Protein AF-X1IKX7-F1 (afdb_monomer)

pLDDT: mean 94.05, std 4.95, range [55.88, 98.62]

Solvent-accessible surface area (backbone atoms only — not comparable to full-atom values): 15216 Å² total; per-residue (Å²): 131,93,81,88,76,61,65,68,62,52,52,50,54,52,50,65,67,51,59,69,52,57,68,97,52,65,74,46,80,43,47,27,16,40,20,55,71,96,42,95,66,42,39,44,32,42,38,38,30,56,36,69,69,52,59,50,51,47,58,59,31,34,41,80,13,59,70,51,50,64,73,60,40,94,83,58,82,54,40,41,32,44,38,32,32,44,59,59,42,100,84,74,42,47,57,51,56,92,68,43,46,75,49,75,43,78,87,78,36,32,35,41,26,33,25,40,81,56,61,65,69,41,45,50,83,48,63,51,43,42,55,44,39,36,59,49,18,70,76,72,72,34,46,53,42,67,16,19,31,28,30,43,67,49,76,93,82,38,72,46,77,50,73,49,73,58,63,87,94,65,52,45,56,61,63,25,58,40,92,76,43,44,71,62,29,49,54,41,28,40,37,40,73,55,94,90,38,82,45,75,42,32,32,55,72,48,86,92,76,82,64,68,56,51,18,65,83,88,33,46,67,61,40,49,60,73,74,44,101,64,96,78,86,87,76,78,46,37,31,31,94,88,72,47,79,49,54,64,56,38,81,61,80,82,71,97,61,63,44,43,79,94,103

Secondary structure (DSSP, 8-state):
------HHHHHHHHHHHHTTTTTTS--EEEEEEES-SSSTT-EEEEEEES-HHHHHHHHHHSEE-HHHHHHH-TT---EEEEEE--SB-TTS-B--GGG-EEEEETTTTEEEEES--SGGGT-IIIIIHHHHHHHHHHHHT-EEES-EEEEEE-GGG-EEEEEE---TTSSHHHHHT-TTEEEEESS-EEEEEETTEEEEEES-SS-----TT--TTT-HHHHHHHHSS------S-EE-TTS-EE-TT-SSPPPS--B-TT-

Radius of gyration: 19.94 Å; Cα contacts (8 Å, |Δi|>4): 469; chains: 1; bounding box: 40×54×52 Å

Nearest PDB structures (foldseek):
  4wl8-assembly1_A  TM=8.843E-01  e=1.654E-19  Mycobacterium tuberculosis H37Ra
  4wpv-assembly1_A  TM=8.666E-01  e=1.654E-19  Mycobacterium tuberculosis H37Ra
  2zci-assembly1_C  TM=8.690E-01  e=2.377E-19  Corynebacterium glutamicum
  4wpt-assembly1_A  TM=8.364E-01  e=7.096E-20  Mycobacterium tuberculosis H37Ra
  5i67-assembly1_A  TM=8.791E-01  e=9.546E-19  Mycobacterium tuberculosis H37Ra

Organism: NCBI:txid412755

Sequence (263 aa):
AIRTGNRDECLKEIHEIMKDIMKGKELYVRFFSLGPTNSLFSQPVVQLTDSAYVAHSEDILYRQGYEEFVRQGENIRFFKIVHSAGELDKRNTSKNLDKRRIYIDLEDDIVYSVNTQYGGNTIGLKKLSMRLAINRGSKEGWLAEHMLVMGVHGPDNRVTYFTGAFPSLCGKTSTAMLDNGTVVGDDIAYLRNIEGNVRAVNVEKGVFGIIMGINSNDDPIIWEALHTQREIIFSNILMTPEKGVHWIGKSSEAPPEGYNHSG

Structure (mmCIF, N/CA/C/O backbone):
data_AF-X1IKX7-F1
#
_entry.id   AF-X1IKX7-F1
#
loop_
_atom_site.group_PDB
_atom_site.id
_atom_site.type_symbol
_atom_site.label_atom_id
_atom_site.label_alt_id
_atom_site.label_comp_id
_atom_site.label_asym_id
_atom_site.label_entity_id
_atom_site.label_seq_id
_atom_site.pdbx_PDB_ins_code
_atom_site.Cartn_x
_atom_site.Cartn_y
_atom_site.Cartn_z
_atom_site.occupancy
_atom_site.B_iso_or_equiv
_atom_site.auth_seq_id
_atom_site.auth_comp_id
_atom_site.auth_asym_id
_atom_site.auth_atom_id
_atom_site.pdbx_PDB_model_num
ATOM 1 N N . ALA A 1 1 ? 11.883 -4.537 14.279 1.00 55.88 1 ALA A N 1
ATOM 2 C CA . ALA A 1 1 ? 12.561 -5.745 13.766 1.00 55.88 1 ALA A CA 1
ATOM 3 C C . ALA A 1 1 ? 11.507 -6.711 13.244 1.00 55.88 1 ALA A C 1
ATOM 5 O O . ALA A 1 1 ? 10.473 -6.842 13.892 1.00 55.88 1 ALA A O 1
ATOM 6 N N . ILE A 1 2 ? 11.737 -7.328 12.082 1.00 76.50 2 ILE A N 1
ATOM 7 C CA . ILE A 1 2 ? 10.905 -8.443 11.607 1.00 76.50 2 ILE A CA 1
ATOM 8 C C . ILE A 1 2 ? 11.158 -9.619 12.554 1.00 76.50 2 ILE A C 1
ATOM 10 O O . ILE A 1 2 ? 12.307 -9.881 12.903 1.00 76.50 2 ILE A O 1
ATOM 14 N N . ARG A 1 3 ? 10.090 -10.270 13.013 1.00 91.06 3 ARG A N 1
ATOM 15 C CA . ARG A 1 3 ? 10.161 -11.473 13.844 1.00 91.06 3 ARG A CA 1
ATOM 16 C C . ARG A 1 3 ? 9.615 -12.635 13.030 1.00 91.06 3 ARG A C 1
ATOM 18 O O . ARG A 1 3 ? 8.593 -12.478 12.369 1.00 91.06 3 ARG A O 1
ATOM 25 N N . THR A 1 4 ? 10.307 -13.761 13.076 1.00 93.06 4 THR A N 1
ATOM 26 C CA . THR A 1 4 ? 9.842 -15.035 12.531 1.00 93.06 4 THR A CA 1
ATOM 27 C C . THR A 1 4 ? 9.385 -15.924 13.687 1.00 93.06 4 THR A C 1
ATOM 29 O O . THR A 1 4 ? 9.835 -15.751 14.820 1.00 93.06 4 THR A O 1
ATOM 32 N N . GLY A 1 5 ? 8.460 -16.839 13.415 1.00 94.38 5 GLY A N 1
ATOM 33 C CA . GLY A 1 5 ? 7.892 -17.755 14.402 1.00 94.38 5 GLY A CA 1
ATOM 34 C C . GLY A 1 5 ? 7.457 -19.058 13.743 1.00 94.38 5 GLY A C 1
ATOM 35 O O . GLY A 1 5 ? 7.507 -19.177 12.516 1.00 94.38 5 GLY A O 1
ATOM 36 N N . ASN A 1 6 ? 7.054 -20.036 14.553 1.00 97.12 6 ASN A N 1
ATOM 37 C CA . ASN A 1 6 ? 6.452 -21.260 14.039 1.00 97.12 6 ASN A CA 1
ATOM 38 C C . ASN A 1 6 ? 5.120 -20.923 13.345 1.00 97.12 6 ASN A C 1
ATOM 40 O O . ASN A 1 6 ? 4.285 -20.213 13.906 1.00 97.12 6 ASN A O 1
ATOM 44 N N . ARG A 1 7 ? 4.935 -21.422 12.117 1.00 96.69 7 ARG A N 1
ATOM 45 C CA . ARG A 1 7 ? 3.780 -21.089 11.274 1.00 96.69 7 ARG A CA 1
ATOM 46 C C . ARG A 1 7 ? 2.455 -21.463 11.941 1.00 96.69 7 ARG A C 1
ATOM 48 O O . ARG A 1 7 ? 1.571 -20.614 12.016 1.00 96.69 7 ARG A O 1
ATOM 55 N N . ASP A 1 8 ? 2.340 -22.679 12.466 1.00 97.69 8 ASP A N 1
ATOM 56 C CA . ASP A 1 8 ? 1.097 -23.187 13.058 1.00 97.69 8 ASP A CA 1
ATOM 57 C C . ASP A 1 8 ? 0.714 -22.417 14.325 1.00 97.69 8 ASP A C 1
ATOM 59 O O . ASP A 1 8 ? -0.454 -22.080 14.524 1.00 97.69 8 ASP A O 1
ATOM 63 N N . GLU A 1 9 ? 1.696 -22.072 15.160 1.00 97.94 9 GLU A N 1
ATOM 64 C CA . GLU A 1 9 ? 1.475 -21.255 16.357 1.00 97.94 9 GLU A CA 1
ATOM 65 C C . GLU A 1 9 ? 1.003 -19.840 15.998 1.00 97.94 9 GLU A C 1
ATOM 67 O O . GLU A 1 9 ? 0.028 -19.345 16.570 1.00 97.94 9 GLU A O 1
ATOM 72 N N . CYS A 1 10 ? 1.646 -19.201 15.013 1.00 97.75 10 CYS A N 1
ATOM 73 C CA . CYS A 1 10 ? 1.245 -17.880 14.534 1.00 97.75 10 CYS A CA 1
ATOM 74 C C . CYS A 1 10 ? -0.155 -17.900 13.903 1.00 97.75 10 CYS A C 1
ATOM 76 O O . CYS A 1 10 ? -0.964 -17.013 14.181 1.00 97.75 10 CYS A O 1
ATOM 78 N N . LEU A 1 11 ? -0.462 -18.908 13.079 1.00 98.12 11 LEU A N 1
ATOM 79 C CA . LEU A 1 11 ? -1.783 -19.074 12.468 1.00 98.12 11 LEU A CA 1
ATOM 80 C C . LEU A 1 11 ? -2.864 -19.314 13.525 1.00 98.12 11 LEU A C 1
ATOM 82 O O . LEU A 1 11 ? -3.948 -18.737 13.443 1.00 98.12 11 LEU A O 1
ATOM 86 N N . LYS A 1 12 ? -2.567 -20.112 14.554 1.00 98.44 12 LYS A N 1
ATOM 87 C CA . LYS A 1 12 ? -3.480 -20.319 15.678 1.00 98.44 12 LYS A CA 1
ATOM 88 C C . LYS A 1 12 ? -3.787 -19.005 16.399 1.00 98.44 12 LYS A C 1
ATOM 90 O O . LYS A 1 12 ? -4.959 -18.664 16.542 1.00 98.44 12 LYS A O 1
ATOM 95 N N . GLU A 1 13 ? -2.764 -18.246 16.799 1.00 98.12 13 GLU A N 1
ATOM 96 C CA . GLU A 1 13 ? -2.950 -16.969 17.508 1.00 98.12 13 GLU A CA 1
ATOM 97 C C . GLU A 1 13 ? -3.774 -15.974 16.678 1.00 98.12 13 GLU A C 1
ATOM 99 O O . GLU A 1 13 ? -4.722 -15.370 17.184 1.00 98.12 13 GLU A O 1
ATOM 104 N N . ILE A 1 14 ? -3.441 -15.790 15.395 1.00 98.19 14 ILE A N 1
ATOM 105 C CA . ILE A 1 14 ? -4.140 -14.795 14.574 1.00 98.19 14 ILE A CA 1
ATOM 106 C C . ILE A 1 14 ? -5.590 -15.192 14.305 1.00 98.19 14 ILE A C 1
ATOM 108 O O . ILE A 1 14 ? -6.466 -14.332 14.370 1.00 98.19 14 ILE A O 1
ATOM 112 N N . HIS A 1 15 ? -5.876 -16.477 14.082 1.00 98.25 15 HIS A N 1
ATOM 113 C CA . HIS A 1 15 ? -7.250 -16.950 13.927 1.00 98.25 15 HIS A CA 1
ATOM 114 C C . HIS A 1 15 ? -8.063 -16.797 15.217 1.00 98.25 15 HIS A C 1
ATOM 116 O O . HIS A 1 15 ? -9.237 -16.432 15.151 1.00 98.25 15 HIS A O 1
ATOM 122 N N . GLU A 1 16 ? -7.456 -17.007 16.388 1.00 98.25 16 GLU A N 1
ATOM 123 C CA . GLU A 1 16 ? -8.101 -16.739 17.678 1.00 98.25 16 GLU A CA 1
ATOM 124 C C . GLU A 1 16 ? -8.451 -15.253 17.841 1.00 98.25 16 GLU A C 1
ATOM 126 O O . GLU A 1 16 ? -9.561 -14.931 18.266 1.00 98.25 16 GLU A O 1
ATOM 131 N N . ILE A 1 17 ? -7.552 -14.340 17.451 1.00 98.19 17 ILE A N 1
ATOM 132 C CA . ILE A 1 17 ? -7.812 -12.890 17.481 1.00 98.19 17 ILE A CA 1
ATOM 133 C C . ILE A 1 17 ? -8.901 -12.492 16.474 1.00 98.19 17 ILE A C 1
ATOM 135 O O . ILE A 1 17 ? -9.716 -11.616 16.763 1.00 98.19 17 ILE A O 1
ATOM 139 N N . MET A 1 18 ? -8.912 -13.107 15.290 1.00 98.12 18 MET A N 1
ATOM 140 C CA . MET A 1 18 ? -9.830 -12.762 14.198 1.00 98.12 18 MET A CA 1
ATOM 141 C C . MET A 1 18 ? -11.218 -13.375 14.332 1.00 98.12 18 MET A C 1
ATOM 143 O O . MET A 1 18 ? -12.139 -12.951 13.629 1.00 98.12 18 MET A O 1
ATOM 147 N N . LYS A 1 19 ? -11.393 -14.356 15.218 1.00 98.12 19 LYS A N 1
ATOM 148 C CA . LYS A 1 19 ? -12.684 -14.997 15.441 1.00 98.12 19 LYS A CA 1
ATOM 149 C C . LYS A 1 19 ? -13.752 -13.947 15.760 1.00 98.12 19 LYS A C 1
ATOM 151 O O . LYS A 1 19 ? -13.625 -13.191 16.717 1.00 98.12 19 LYS A O 1
ATOM 156 N N . ASP A 1 20 ? -14.800 -13.911 14.937 1.00 97.75 20 ASP A N 1
ATOM 157 C CA . ASP A 1 20 ? -15.927 -12.974 15.037 1.00 97.75 20 ASP A CA 1
ATOM 158 C C . ASP A 1 20 ? -15.548 -11.475 15.021 1.00 97.75 20 ASP A C 1
ATOM 160 O O . ASP A 1 20 ? -16.383 -10.628 15.337 1.00 97.75 20 ASP A O 1
ATOM 164 N N . ILE A 1 21 ? -14.328 -11.101 14.606 1.00 97.75 21 ILE A N 1
ATOM 165 C CA . ILE A 1 21 ? -13.831 -9.711 14.703 1.00 97.75 21 ILE A CA 1
ATOM 166 C C . ILE A 1 21 ? -14.636 -8.706 13.853 1.00 97.75 21 ILE A C 1
ATOM 168 O O . ILE A 1 21 ? -14.678 -7.505 14.145 1.00 97.75 21 ILE A O 1
ATOM 172 N N . MET A 1 22 ? -15.311 -9.211 12.819 1.00 97.88 22 MET A N 1
ATOM 173 C CA . MET A 1 22 ? -16.190 -8.452 11.925 1.00 97.88 22 MET A CA 1
ATOM 174 C C . MET A 1 22 ? -17.681 -8.688 12.199 1.00 97.88 22 MET A C 1
ATOM 176 O O . MET A 1 22 ? -18.527 -8.273 11.410 1.00 97.88 22 MET A O 1
ATOM 180 N N . LYS A 1 23 ? -18.042 -9.379 13.287 1.00 97.56 23 LYS A N 1
ATOM 181 C CA . LYS A 1 23 ? -19.443 -9.684 13.591 1.00 97.56 23 LYS A CA 1
ATOM 182 C C . LYS A 1 23 ? -20.254 -8.392 13.719 1.00 97.56 23 LYS A C 1
ATOM 184 O O . LYS A 1 23 ? -19.922 -7.519 14.515 1.00 97.56 23 LYS A O 1
ATOM 189 N N . GLY A 1 24 ? -21.332 -8.300 12.940 1.00 96.56 24 GLY A N 1
ATOM 190 C CA . GLY A 1 24 ? -22.198 -7.119 12.898 1.00 96.56 24 GLY A CA 1
ATOM 191 C C . GLY A 1 24 ? -21.634 -5.937 12.102 1.00 96.56 24 GLY A C 1
ATOM 192 O O . GLY A 1 24 ? -22.222 -4.861 12.152 1.00 96.56 24 GLY A O 1
ATOM 193 N N . LYS A 1 25 ? -20.524 -6.119 11.378 1.00 96.94 25 LYS A N 1
ATOM 194 C CA . LYS A 1 25 ? -19.953 -5.118 10.471 1.00 96.94 25 LYS A CA 1
ATOM 195 C C . LYS A 1 25 ? -20.144 -5.531 9.017 1.00 96.94 25 LYS A C 1
ATOM 197 O O . LYS A 1 25 ? -20.314 -6.709 8.708 1.00 96.94 25 LYS A O 1
ATOM 202 N N . GLU A 1 26 ? -20.073 -4.549 8.129 1.00 97.44 26 GLU A N 1
ATOM 203 C CA . GLU A 1 26 ? -19.962 -4.793 6.696 1.00 97.44 26 GLU A CA 1
ATOM 204 C C . GLU A 1 26 ? -18.563 -5.328 6.364 1.00 97.44 26 GLU A C 1
ATOM 206 O O . GLU A 1 26 ? -17.560 -4.794 6.838 1.00 97.44 26 GLU A O 1
ATOM 211 N N . LEU A 1 27 ? -18.502 -6.387 5.556 1.00 98.19 27 LEU A N 1
ATOM 212 C CA . LEU A 1 27 ? -17.257 -6.905 4.999 1.00 98.19 27 LEU A CA 1
ATOM 213 C C . LEU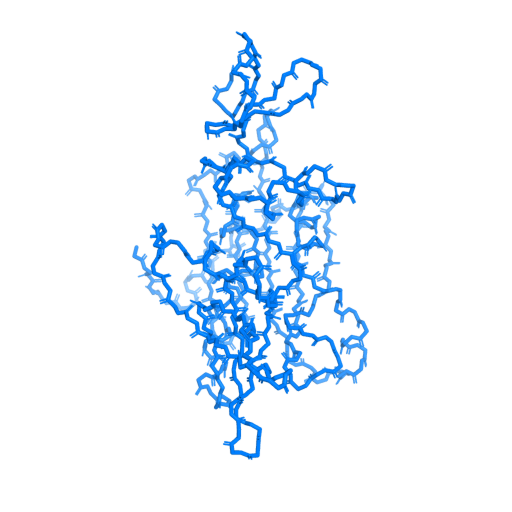 A 1 27 ? -17.131 -6.432 3.550 1.00 98.19 27 LEU A C 1
ATOM 215 O O . LEU A 1 27 ? -17.885 -6.862 2.678 1.00 98.19 27 LEU A O 1
ATOM 219 N N . TYR A 1 28 ? -16.124 -5.611 3.282 1.00 98.38 28 TYR A N 1
ATOM 220 C CA . TYR A 1 28 ? -15.725 -5.260 1.928 1.00 98.38 28 TYR A CA 1
ATOM 221 C C . TYR A 1 28 ? -14.827 -6.357 1.362 1.00 98.38 28 TYR A C 1
ATOM 223 O O . TYR A 1 28 ? -13.757 -6.645 1.904 1.00 98.38 28 TYR A O 1
ATOM 231 N N . VAL A 1 29 ? -15.251 -6.936 0.240 1.00 98.31 29 VAL A N 1
ATOM 232 C CA . VAL A 1 29 ? -14.447 -7.845 -0.581 1.00 98.31 29 VAL A CA 1
ATOM 233 C C . VAL A 1 29 ? -13.973 -7.061 -1.795 1.00 98.31 29 VAL A C 1
ATOM 235 O O . VAL A 1 29 ? -14.779 -6.670 -2.640 1.00 98.31 29 VAL A O 1
ATOM 238 N N . ARG A 1 30 ? -12.675 -6.770 -1.863 1.00 98.06 30 ARG A N 1
ATOM 239 C CA . ARG A 1 30 ? -12.099 -5.922 -2.911 1.00 98.06 30 ARG A CA 1
ATOM 240 C C . ARG A 1 30 ? -11.126 -6.712 -3.775 1.00 98.06 30 ARG A C 1
ATOM 242 O O . ARG A 1 30 ? -10.303 -7.463 -3.254 1.00 98.06 30 ARG A O 1
ATOM 249 N N . PHE A 1 31 ? -11.211 -6.506 -5.086 1.00 98.25 31 PHE A N 1
ATOM 250 C CA . PHE A 1 31 ? -10.347 -7.131 -6.083 1.00 98.25 31 PHE A CA 1
ATOM 251 C C . PHE A 1 31 ? -9.445 -6.072 -6.697 1.00 98.25 31 PHE A C 1
ATOM 253 O O . PHE A 1 31 ? -9.931 -5.086 -7.252 1.00 98.25 31 PHE A O 1
ATOM 260 N N . PHE A 1 32 ? -8.141 -6.305 -6.662 1.00 98.44 32 PHE A N 1
ATOM 261 C CA . PHE A 1 32 ? -7.142 -5.358 -7.135 1.00 98.44 32 PHE A CA 1
ATOM 262 C C . PHE A 1 32 ? -6.099 -6.021 -8.030 1.00 98.44 32 PHE A C 1
ATOM 264 O O . PHE A 1 32 ? -5.908 -7.238 -8.006 1.00 98.44 32 PHE A O 1
ATOM 271 N N . SER A 1 33 ? -5.403 -5.191 -8.801 1.00 98.00 33 SER A N 1
ATOM 272 C CA . SER A 1 33 ? -4.189 -5.551 -9.525 1.00 98.00 33 SER A CA 1
ATOM 273 C C . SER A 1 33 ? -3.045 -4.657 -9.060 1.00 98.00 33 SER A C 1
ATOM 275 O O . SER A 1 33 ? -3.096 -3.431 -9.207 1.00 98.00 33 SER A O 1
ATOM 277 N N . LEU A 1 34 ? -2.002 -5.287 -8.525 1.00 97.69 34 LEU A N 1
ATOM 278 C CA . LEU A 1 34 ? -0.690 -4.680 -8.348 1.00 97.69 34 LEU A CA 1
ATOM 279 C C . LEU A 1 34 ? -0.004 -4.637 -9.716 1.00 97.69 34 LEU A C 1
ATOM 281 O O . LEU A 1 34 ? 0.140 -5.662 -10.382 1.00 97.69 34 LEU A O 1
ATOM 285 N N . GLY A 1 35 ? 0.380 -3.439 -10.147 1.00 96.62 35 GLY A N 1
ATOM 286 C CA . GLY A 1 35 ? 0.837 -3.183 -11.511 1.00 96.62 35 GLY A CA 1
ATOM 287 C C . GLY A 1 35 ? -0.313 -3.047 -12.522 1.00 96.62 35 GLY A C 1
ATOM 288 O O . GLY A 1 35 ? -1.489 -3.193 -12.167 1.00 96.62 35 GLY A O 1
ATOM 289 N N . PRO A 1 36 ? -0.000 -2.714 -13.787 1.00 96.19 36 PRO A N 1
ATOM 290 C CA . PRO A 1 36 ? -0.995 -2.580 -14.851 1.00 96.19 36 PRO A CA 1
ATOM 291 C C . PRO A 1 36 ? -1.799 -3.871 -15.042 1.00 96.19 36 PRO A C 1
ATOM 293 O O . PRO A 1 36 ? -1.230 -4.955 -14.941 1.00 96.19 36 PRO A O 1
ATOM 296 N N . THR A 1 37 ? -3.095 -3.763 -15.335 1.00 95.44 37 THR A N 1
ATOM 297 C CA . THR A 1 37 ? -3.935 -4.898 -15.761 1.00 95.44 37 THR A CA 1
ATOM 298 C C . THR A 1 37 ? -3.590 -5.314 -17.191 1.00 95.44 37 THR A C 1
ATOM 300 O O . THR A 1 37 ? -2.947 -4.549 -17.914 1.00 95.44 37 THR A O 1
ATOM 303 N N . ASN A 1 38 ? -4.000 -6.518 -17.612 1.00 94.12 38 ASN A N 1
ATOM 304 C CA . ASN A 1 38 ? -3.698 -7.054 -18.948 1.00 94.12 38 ASN A CA 1
ATOM 305 C C . ASN A 1 38 ? -2.194 -7.053 -19.275 1.00 94.12 38 ASN A C 1
ATOM 307 O O . ASN A 1 38 ? -1.787 -6.821 -20.413 1.00 94.12 38 ASN A O 1
ATOM 311 N N . SER A 1 39 ? -1.357 -7.283 -18.266 1.00 93.94 39 SER A N 1
ATOM 312 C CA . SER A 1 39 ? 0.094 -7.211 -18.374 1.00 93.94 39 SER A CA 1
ATOM 313 C C . SER A 1 39 ? 0.733 -8.472 -17.816 1.00 93.94 39 SER A C 1
ATOM 315 O O . SER A 1 39 ? 0.220 -9.101 -16.895 1.00 93.94 39 SER A O 1
ATOM 317 N N . LEU A 1 40 ? 1.924 -8.810 -18.308 1.00 92.69 40 LEU A N 1
ATOM 318 C CA . LEU A 1 40 ? 2.755 -9.836 -17.673 1.00 92.69 40 LEU A CA 1
ATOM 319 C C . LEU A 1 40 ? 3.140 -9.448 -16.239 1.00 92.69 40 LEU A C 1
ATOM 321 O O . LEU A 1 40 ? 3.481 -10.317 -15.449 1.00 92.69 40 LEU A O 1
ATOM 325 N N . PHE A 1 41 ? 3.079 -8.160 -15.893 1.00 95.81 41 PHE A N 1
ATOM 326 C CA . PHE A 1 41 ? 3.333 -7.663 -14.543 1.00 95.81 41 PHE A CA 1
ATOM 327 C C . PHE A 1 41 ? 2.105 -7.679 -13.630 1.00 95.81 41 PHE A C 1
ATOM 329 O O . PHE A 1 41 ? 2.252 -7.353 -12.453 1.00 95.81 41 PHE A O 1
ATOM 336 N N . SER A 1 42 ? 0.916 -8.010 -14.147 1.00 96.12 42 SER A N 1
ATOM 337 C CA . SER A 1 42 ? -0.309 -8.015 -13.352 1.00 96.12 42 SER A CA 1
ATOM 338 C C . SER A 1 42 ? -0.177 -9.010 -12.206 1.00 96.12 42 SER A C 1
ATOM 340 O O . SER A 1 42 ? 0.003 -10.209 -12.423 1.00 96.12 42 SER A O 1
ATOM 342 N N . GLN A 1 43 ? -0.280 -8.505 -10.981 1.00 97.25 43 GLN A N 1
ATOM 343 C CA . GLN A 1 43 ? -0.277 -9.316 -9.776 1.00 97.25 43 GLN A CA 1
ATOM 344 C C . GLN A 1 43 ? -1.625 -9.137 -9.058 1.00 97.25 43 GLN A C 1
ATOM 346 O O . GLN A 1 43 ? -1.824 -8.156 -8.339 1.00 97.25 43 GLN A O 1
ATOM 351 N N . PRO A 1 44 ? -2.570 -10.070 -9.257 1.00 97.81 44 PRO A N 1
ATOM 352 C CA . PRO A 1 44 ? -3.898 -10.006 -8.659 1.00 97.81 44 PRO A CA 1
ATOM 353 C C . PRO A 1 44 ? -3.845 -10.118 -7.133 1.00 97.81 44 PRO A C 1
ATOM 355 O O . PRO A 1 44 ? -3.022 -10.860 -6.578 1.00 97.81 44 PRO A O 1
ATOM 358 N N . VAL A 1 45 ? -4.737 -9.391 -6.457 1.00 98.38 45 VAL A N 1
ATOM 359 C CA . VAL A 1 45 ? -4.874 -9.364 -4.995 1.00 98.38 45 VAL A CA 1
ATOM 360 C C . VAL A 1 45 ? -6.347 -9.300 -4.613 1.00 98.38 45 VAL A C 1
ATOM 362 O O . VAL A 1 45 ? -7.108 -8.530 -5.198 1.00 98.38 45 VAL A O 1
ATOM 365 N N . VAL A 1 46 ? -6.739 -10.075 -3.604 1.00 98.44 46 VAL A N 1
ATOM 366 C CA . V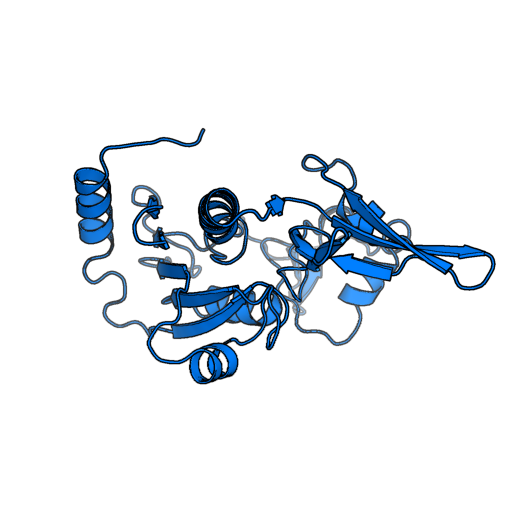AL A 1 46 ? -8.026 -9.910 -2.917 1.00 98.44 46 VAL A CA 1
ATOM 367 C C . VAL A 1 46 ? -7.765 -9.366 -1.524 1.00 98.44 46 VAL A C 1
ATOM 369 O O . VAL A 1 46 ? -6.949 -9.925 -0.787 1.00 98.44 46 VAL A O 1
ATOM 372 N N . GLN A 1 47 ? -8.480 -8.306 -1.150 1.00 98.44 47 GLN A N 1
ATOM 373 C CA . GLN A 1 47 ? -8.473 -7.780 0.208 1.00 98.44 47 GLN A CA 1
ATOM 374 C C . GLN A 1 47 ? -9.861 -7.838 0.838 1.00 98.44 47 GLN A C 1
ATOM 376 O O . GLN A 1 47 ? -10.834 -7.314 0.298 1.00 98.44 47 GLN A O 1
ATOM 381 N N . LEU A 1 48 ? -9.913 -8.453 2.016 1.00 98.56 48 LEU A N 1
ATOM 382 C CA . LEU A 1 48 ? -11.045 -8.438 2.928 1.00 98.56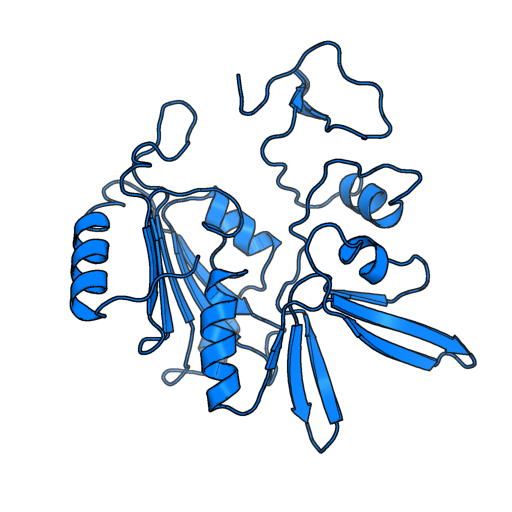 48 LEU A CA 1
ATOM 383 C C . LEU A 1 48 ? -10.808 -7.360 3.982 1.00 98.56 48 LEU A C 1
ATOM 385 O O . LEU A 1 48 ? -9.735 -7.320 4.581 1.00 98.56 48 LEU A O 1
ATOM 389 N N . THR A 1 49 ? -11.782 -6.483 4.210 1.00 98.56 49 THR A N 1
ATOM 390 C CA . THR A 1 49 ? -11.695 -5.452 5.252 1.00 98.56 49 THR A CA 1
ATOM 391 C C . THR A 1 49 ? -13.066 -5.081 5.796 1.00 98.56 49 THR A C 1
ATOM 393 O O . THR A 1 49 ? -14.025 -5.014 5.040 1.00 98.56 49 THR A O 1
ATOM 396 N N . ASP A 1 50 ? -13.157 -4.792 7.092 1.00 98.12 50 ASP A N 1
ATOM 397 C CA . ASP A 1 50 ? -14.351 -4.211 7.732 1.00 98.12 50 ASP A CA 1
ATOM 398 C C . ASP A 1 50 ? -14.288 -2.676 7.841 1.00 98.12 50 ASP A C 1
ATOM 400 O O . ASP A 1 50 ? -15.092 -2.052 8.531 1.00 98.12 50 ASP A O 1
ATOM 404 N N . SER A 1 51 ? -13.303 -2.055 7.189 1.00 97.44 51 SER A N 1
ATOM 405 C CA . SER A 1 51 ? -13.061 -0.616 7.241 1.00 97.44 51 SER A CA 1
ATOM 406 C C . SER A 1 51 ? -13.238 0.024 5.871 1.00 97.44 51 SER A C 1
ATOM 408 O O . SER A 1 51 ? -12.431 -0.207 4.964 1.00 97.44 51 SER A O 1
ATOM 410 N N . ALA A 1 52 ? -14.254 0.883 5.758 1.00 96.44 52 ALA A N 1
ATOM 411 C CA . ALA A 1 52 ? -14.523 1.675 4.560 1.00 96.44 52 ALA A CA 1
ATOM 412 C C . ALA A 1 52 ? -13.351 2.609 4.215 1.00 96.44 52 ALA A C 1
ATOM 414 O O . ALA A 1 52 ? -13.006 2.753 3.048 1.00 96.44 52 ALA A O 1
ATOM 415 N N . TYR A 1 53 ? -12.674 3.171 5.227 1.00 95.69 53 TYR A N 1
ATOM 416 C CA . TYR A 1 53 ? -11.450 3.963 5.043 1.00 95.69 53 TYR A CA 1
ATOM 417 C C . TYR A 1 53 ? -10.372 3.170 4.299 1.00 95.69 53 TYR A C 1
ATOM 419 O O . TYR A 1 53 ? -9.730 3.694 3.391 1.00 95.69 53 TYR A O 1
ATOM 427 N N . VAL A 1 54 ? -10.184 1.900 4.668 1.00 97.12 54 VAL A N 1
ATOM 428 C CA . VAL A 1 54 ? -9.185 1.041 4.028 1.00 97.12 54 VAL A CA 1
ATOM 429 C C . VAL A 1 54 ? -9.615 0.705 2.615 1.00 97.12 54 VAL A C 1
ATOM 431 O O . VAL A 1 54 ? -8.846 0.950 1.698 1.00 97.12 54 VAL A O 1
ATOM 434 N N . ALA A 1 55 ? -10.847 0.224 2.424 1.00 97.25 55 ALA A N 1
ATOM 435 C CA . ALA A 1 55 ? -11.362 -0.096 1.092 1.00 97.25 55 ALA A CA 1
ATOM 436 C C . ALA A 1 55 ? -11.224 1.094 0.127 1.00 97.25 55 ALA A C 1
ATOM 438 O O . ALA A 1 55 ? -10.754 0.928 -0.994 1.00 97.25 55 ALA A O 1
ATOM 439 N N . HIS A 1 56 ? -11.552 2.295 0.603 1.00 96.94 56 HIS A N 1
ATOM 440 C CA . HIS A 1 56 ? -11.458 3.517 -0.178 1.00 96.94 56 HIS A CA 1
ATOM 441 C C . HIS A 1 56 ? -10.010 3.956 -0.444 1.00 96.94 56 HIS A C 1
ATOM 443 O O . HIS A 1 56 ? -9.671 4.325 -1.565 1.00 96.94 56 HIS A O 1
ATOM 449 N N . SER A 1 57 ? -9.127 3.858 0.554 1.00 97.00 57 SER A N 1
ATOM 450 C CA . SER A 1 57 ? -7.700 4.155 0.366 1.00 97.00 57 SER A CA 1
ATOM 451 C C . SER A 1 57 ? -7.079 3.241 -0.693 1.00 97.00 57 SER A C 1
ATOM 453 O O . SER A 1 57 ? -6.340 3.711 -1.554 1.00 97.00 57 SER A O 1
ATOM 455 N N . GLU A 1 58 ? -7.409 1.947 -0.670 1.00 97.25 58 GLU A N 1
ATOM 456 C CA . GLU A 1 58 ? -6.944 0.991 -1.678 1.00 97.25 58 GLU A CA 1
ATOM 457 C C . GLU A 1 58 ? -7.483 1.333 -3.080 1.00 97.25 58 GLU A C 1
ATOM 459 O O . GLU A 1 58 ? -6.760 1.215 -4.067 1.00 97.25 58 GLU A O 1
ATOM 464 N N . ASP A 1 59 ? -8.717 1.836 -3.185 1.00 96.69 59 ASP A N 1
ATOM 465 C CA . ASP A 1 59 ? -9.299 2.267 -4.461 1.00 96.69 59 ASP A CA 1
ATOM 466 C C . ASP A 1 59 ? -8.610 3.483 -5.066 1.00 96.69 59 ASP A C 1
ATOM 468 O O . ASP A 1 59 ? -8.508 3.567 -6.290 1.00 96.69 59 ASP A O 1
ATOM 472 N N . ILE A 1 60 ? -8.129 4.412 -4.245 1.00 96.62 60 ILE A N 1
ATOM 473 C CA . ILE A 1 60 ? -7.346 5.559 -4.716 1.00 96.62 60 ILE A CA 1
ATOM 474 C C . ILE A 1 60 ? -5.956 5.083 -5.156 1.00 96.62 60 ILE A C 1
ATOM 476 O O . ILE A 1 60 ? -5.450 5.491 -6.203 1.00 96.62 60 ILE A O 1
ATOM 480 N N . LEU A 1 61 ? -5.345 4.182 -4.383 1.00 96.69 61 LEU A N 1
ATOM 481 C CA . LEU A 1 61 ? -3.942 3.803 -4.538 1.00 96.69 61 LEU A CA 1
ATOM 482 C C . LEU A 1 61 ? -3.694 2.677 -5.551 1.00 96.69 61 LEU A C 1
ATOM 484 O O . LEU A 1 61 ? -2.607 2.634 -6.129 1.00 96.69 61 LEU A O 1
ATOM 488 N N . TYR A 1 62 ? -4.669 1.802 -5.826 1.00 97.62 62 TYR A N 1
ATOM 489 C CA . TYR A 1 62 ? -4.474 0.591 -6.638 1.00 97.62 62 TYR A CA 1
ATOM 490 C C . TYR A 1 62 ? -5.570 0.360 -7.686 1.00 97.62 62 TYR A C 1
ATOM 492 O O . TYR A 1 62 ? -6.691 0.871 -7.626 1.00 97.62 62 TYR A O 1
ATOM 500 N N . ARG A 1 63 ? -5.223 -0.380 -8.742 1.00 97.75 63 ARG A N 1
ATOM 501 C CA . ARG A 1 63 ? -6.113 -0.627 -9.888 1.00 97.75 63 ARG A CA 1
ATOM 502 C C . ARG A 1 63 ? -7.143 -1.689 -9.527 1.00 97.75 63 ARG A C 1
ATOM 504 O O . ARG A 1 63 ? -6.790 -2.683 -8.902 1.00 97.75 63 ARG A O 1
ATOM 511 N N . GLN A 1 64 ? -8.389 -1.497 -9.961 1.00 97.50 64 GLN A N 1
ATOM 512 C CA . GLN A 1 64 ? -9.427 -2.522 -9.831 1.00 97.50 64 GLN A CA 1
ATOM 513 C C . GLN A 1 64 ? -9.006 -3.772 -10.609 1.00 97.50 64 GLN A C 1
ATOM 515 O O . GLN A 1 64 ? -8.518 -3.673 -11.734 1.00 97.50 64 GLN A O 1
ATOM 520 N N . GLY A 1 65 ? -9.160 -4.933 -9.979 1.00 96.94 65 GLY A N 1
ATOM 521 C CA . GLY A 1 65 ? -8.607 -6.193 -10.467 1.00 96.94 65 GLY A CA 1
ATOM 522 C C . GLY A 1 65 ? -9.635 -7.197 -10.961 1.00 96.94 65 GLY A C 1
ATOM 523 O O . GLY A 1 65 ? -9.223 -8.192 -11.531 1.00 96.94 65 GLY A O 1
ATOM 524 N N . TYR A 1 66 ? -10.939 -6.984 -10.762 1.00 96.50 66 TYR A N 1
ATOM 525 C CA . TYR A 1 66 ? -11.953 -8.012 -11.044 1.00 96.50 66 TYR A CA 1
ATOM 526 C C . TYR A 1 66 ? -11.829 -8.624 -12.453 1.00 96.50 66 TYR A C 1
ATOM 528 O O . TYR A 1 66 ? -11.734 -9.840 -12.587 1.00 96.50 66 TYR A O 1
ATOM 536 N N . GLU A 1 67 ? -11.711 -7.790 -13.488 1.00 96.06 67 GLU A N 1
ATOM 537 C CA . GLU A 1 67 ? -11.531 -8.249 -14.875 1.00 96.06 67 GLU A CA 1
ATOM 538 C C . GLU A 1 67 ? -10.244 -9.060 -15.082 1.00 96.06 67 GLU A C 1
ATOM 540 O O . GLU A 1 67 ? -10.204 -9.995 -15.875 1.00 96.06 67 GLU A O 1
ATOM 545 N N . GLU A 1 68 ? -9.187 -8.748 -14.332 1.00 96.00 68 GLU A N 1
ATOM 546 C CA . GLU A 1 68 ? -7.935 -9.503 -14.364 1.00 96.00 68 GLU A CA 1
ATOM 547 C C . GLU A 1 68 ? -8.118 -10.909 -13.766 1.00 96.00 68 GLU A C 1
ATOM 549 O O . GLU A 1 68 ? -7.556 -11.872 -14.288 1.00 96.00 68 GLU A O 1
ATOM 554 N N . PHE A 1 69 ? -8.956 -11.049 -12.729 1.00 96.69 69 PHE A N 1
ATOM 555 C CA . PHE A 1 69 ? -9.341 -12.360 -12.198 1.00 96.69 69 PHE A CA 1
ATOM 556 C C . PHE A 1 69 ? -10.137 -13.173 -13.219 1.00 96.69 69 PHE A C 1
ATOM 558 O O . PHE A 1 69 ? -9.818 -14.338 -13.453 1.00 96.69 69 PHE A O 1
ATOM 565 N N . VAL A 1 70 ? -11.126 -12.550 -13.868 1.00 96.25 70 VAL A N 1
ATOM 566 C CA . VAL A 1 70 ? -11.923 -13.194 -14.925 1.00 96.25 70 VAL A CA 1
ATOM 567 C C . VAL A 1 70 ? -11.023 -13.659 -16.072 1.00 96.25 70 VAL A C 1
ATOM 569 O O . VAL A 1 70 ? -11.132 -14.797 -16.523 1.00 96.25 70 VAL A O 1
ATOM 572 N N . ARG A 1 71 ? -10.089 -12.809 -16.508 1.00 94.62 71 ARG A N 1
ATOM 573 C CA . ARG A 1 71 ? -9.168 -13.092 -17.615 1.00 94.62 71 ARG A CA 1
ATOM 574 C C . ARG A 1 71 ? -8.205 -14.243 -17.326 1.00 94.62 71 ARG A C 1
ATOM 576 O O . ARG A 1 71 ? -7.931 -15.035 -18.224 1.00 94.62 71 ARG A O 1
ATOM 583 N N . GLN A 1 72 ? -7.641 -14.307 -16.120 1.00 93.44 72 GLN A N 1
ATOM 584 C CA . GLN A 1 72 ? -6.691 -15.364 -15.752 1.00 93.44 72 GLN A CA 1
ATOM 585 C C . GLN A 1 72 ? -7.382 -16.688 -15.376 1.00 93.44 72 GLN A C 1
ATOM 587 O O . GLN A 1 72 ? -6.750 -17.743 -15.450 1.00 93.44 72 GLN A O 1
ATOM 592 N N . GLY A 1 73 ? -8.670 -16.651 -15.025 1.00 94.12 73 GLY A N 1
ATOM 593 C CA . GLY A 1 73 ? -9.485 -17.837 -14.777 1.00 94.12 73 GLY A CA 1
ATOM 594 C C . GLY A 1 73 ? -9.179 -18.546 -13.454 1.00 94.12 73 GLY A C 1
ATOM 595 O O . GLY A 1 73 ? -8.524 -18.013 -12.562 1.00 94.12 73 GLY A O 1
ATOM 596 N N . GLU A 1 74 ? -9.676 -19.775 -13.318 1.00 93.00 74 GLU A N 1
ATOM 597 C CA . GLU A 1 74 ? -9.755 -20.505 -12.039 1.00 93.00 74 GLU A CA 1
ATOM 598 C C . GLU A 1 74 ? -8.398 -20.820 -11.389 1.00 93.00 74 GLU A C 1
ATOM 600 O O . GLU A 1 74 ? -8.306 -20.928 -10.169 1.00 93.00 74 GLU A O 1
ATOM 605 N N . ASN A 1 75 ? -7.332 -20.927 -12.186 1.00 91.94 75 ASN A N 1
ATOM 606 C CA . ASN A 1 75 ? -5.993 -21.300 -11.710 1.00 91.94 75 ASN A CA 1
ATOM 607 C C . ASN A 1 75 ? -5.117 -20.093 -11.333 1.00 91.94 75 ASN A C 1
ATOM 609 O O . ASN A 1 75 ? -3.908 -20.229 -11.130 1.00 91.94 75 ASN A O 1
ATOM 613 N N . ILE A 1 76 ? -5.706 -18.900 -11.270 1.00 94.25 76 ILE A N 1
ATOM 614 C CA . ILE A 1 76 ? -5.005 -17.670 -10.922 1.00 94.25 76 ILE A CA 1
ATOM 615 C C . ILE A 1 76 ? -4.342 -17.752 -9.541 1.00 94.25 76 ILE A C 1
ATOM 617 O O . ILE A 1 76 ? -4.962 -18.097 -8.535 1.00 94.25 76 ILE A O 1
ATOM 621 N N . ARG A 1 77 ? -3.067 -17.351 -9.467 1.00 94.12 77 ARG A N 1
ATOM 622 C CA . ARG A 1 77 ? -2.358 -17.160 -8.194 1.00 94.12 77 ARG A CA 1
ATOM 623 C C . ARG A 1 77 ? -2.405 -15.700 -7.771 1.00 94.12 77 ARG A C 1
ATOM 625 O O . ARG A 1 77 ? -1.724 -14.848 -8.342 1.00 94.12 77 ARG A O 1
ATOM 632 N N . PHE A 1 78 ? -3.105 -15.416 -6.686 1.00 97.50 78 PHE A N 1
ATOM 633 C CA . PHE A 1 78 ? -3.281 -14.063 -6.163 1.00 97.50 78 PHE A CA 1
ATOM 634 C C . PHE A 1 78 ? -2.761 -13.936 -4.731 1.00 97.50 78 PHE A C 1
ATOM 636 O O . PHE A 1 78 ? -2.575 -14.940 -4.043 1.00 97.50 78 PHE A O 1
ATOM 643 N N . PHE A 1 79 ? -2.496 -12.707 -4.291 1.00 98.44 79 PHE A N 1
ATOM 644 C CA . PHE A 1 79 ? -2.226 -12.439 -2.879 1.00 98.44 7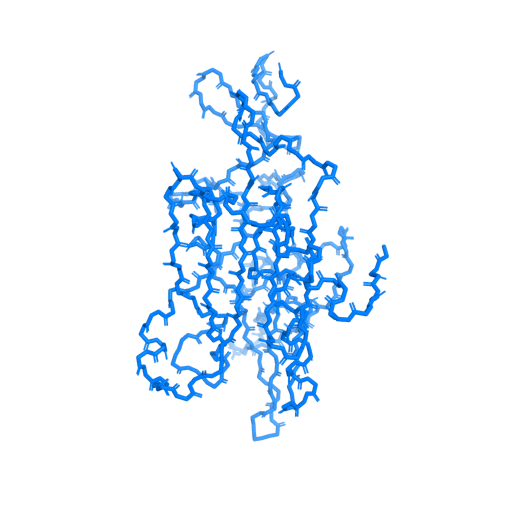9 PHE A CA 1
ATOM 645 C C . PHE A 1 79 ? -3.531 -12.274 -2.113 1.00 98.44 79 PHE A C 1
ATOM 647 O O . PHE A 1 79 ? -4.482 -11.665 -2.606 1.00 98.44 79 PHE A O 1
ATOM 654 N N . LYS A 1 80 ? -3.560 -12.793 -0.890 1.00 98.56 80 LYS A N 1
ATOM 655 C CA . LYS A 1 80 ? -4.710 -12.691 0.008 1.00 98.56 80 LYS A CA 1
ATOM 656 C C . LYS A 1 80 ? -4.377 -11.719 1.126 1.00 98.56 80 LYS A C 1
ATOM 658 O O . LYS A 1 80 ? -3.380 -11.898 1.814 1.00 98.56 80 LYS A O 1
ATOM 663 N N . ILE A 1 81 ? -5.207 -10.710 1.336 1.00 98.50 81 ILE A N 1
ATOM 664 C CA . ILE A 1 81 ? -5.074 -9.796 2.468 1.00 98.50 81 ILE A CA 1
ATOM 665 C C . ILE A 1 81 ? -6.355 -9.881 3.293 1.00 98.50 81 ILE A C 1
ATOM 667 O O . ILE A 1 81 ? -7.439 -9.596 2.790 1.00 98.50 81 ILE A O 1
ATOM 671 N N . VAL A 1 82 ? -6.246 -10.252 4.565 1.00 98.56 82 VAL A N 1
ATOM 672 C CA . VAL A 1 82 ? -7.364 -10.237 5.510 1.00 98.56 82 VAL A CA 1
ATOM 673 C C . VAL A 1 82 ? -7.077 -9.188 6.567 1.00 98.56 82 VAL A C 1
ATOM 675 O O . VAL A 1 82 ? -6.212 -9.351 7.428 1.00 98.56 82 VAL A O 1
ATOM 678 N N . HIS A 1 83 ? -7.792 -8.079 6.471 1.00 98.62 83 HIS A N 1
ATOM 679 C CA . HIS A 1 83 ? -7.634 -6.930 7.337 1.00 98.62 83 HIS A CA 1
ATOM 680 C C . HIS A 1 83 ? -8.872 -6.744 8.219 1.00 98.62 83 HIS A C 1
ATOM 682 O O . HIS A 1 83 ? -9.988 -6.875 7.738 1.00 98.62 83 HIS A O 1
ATOM 688 N N . SER A 1 84 ? -8.706 -6.376 9.488 1.00 98.44 84 SER A N 1
ATOM 689 C CA . SER A 1 84 ? -9.797 -5.827 10.298 1.00 98.44 84 SER A CA 1
ATOM 690 C C . SER A 1 84 ? -9.308 -4.684 11.177 1.00 98.44 84 SER A C 1
ATOM 692 O O . SER A 1 84 ? -8.311 -4.806 11.893 1.00 98.44 84 SER A O 1
ATOM 694 N N . ALA A 1 85 ? -10.070 -3.594 11.203 1.00 97.88 85 ALA A N 1
ATOM 695 C CA . ALA A 1 85 ? -9.833 -2.490 12.121 1.00 97.88 85 ALA A CA 1
ATOM 696 C C . ALA A 1 85 ? -10.085 -2.881 13.590 1.00 97.88 85 ALA A C 1
ATOM 698 O O . ALA A 1 85 ? -9.639 -2.174 14.496 1.00 97.88 85 ALA A O 1
ATOM 699 N N . GLY A 1 86 ? -10.744 -4.018 13.837 1.00 97.50 86 GLY A N 1
ATOM 700 C CA . GLY A 1 86 ? -11.118 -4.463 15.172 1.00 97.50 86 GLY A CA 1
ATOM 701 C C . GLY A 1 86 ? -12.268 -3.650 15.755 1.00 97.50 86 GLY A C 1
ATOM 702 O O . GLY A 1 86 ? -12.987 -2.944 15.048 1.00 97.50 86 GLY A O 1
ATOM 703 N N . GLU A 1 87 ? -12.493 -3.780 17.056 1.00 97.06 87 GLU A N 1
ATOM 704 C CA . GLU A 1 87 ? -13.419 -2.895 17.767 1.00 97.06 87 GLU A CA 1
ATOM 705 C C . GLU A 1 87 ? -12.918 -1.446 17.681 1.00 97.06 87 GLU A C 1
ATOM 707 O O . GLU A 1 87 ? -11.723 -1.195 17.856 1.00 97.06 87 GLU A O 1
ATOM 712 N N . LEU A 1 88 ? -13.826 -0.507 17.413 1.00 96.12 88 LEU A N 1
ATOM 713 C CA . LEU A 1 88 ? -13.515 0.916 17.301 1.00 96.12 88 LEU A CA 1
ATOM 714 C C . LEU A 1 88 ? -13.923 1.668 18.571 1.00 96.12 88 LEU A C 1
ATOM 716 O O . LEU A 1 88 ? -14.895 1.310 19.237 1.00 96.12 88 LEU A O 1
ATOM 720 N N . ASP A 1 89 ? -13.186 2.722 18.901 1.00 94.56 89 ASP A N 1
ATOM 721 C CA . ASP A 1 89 ? -13.538 3.659 19.961 1.00 94.56 89 ASP A CA 1
ATOM 722 C C . ASP A 1 89 ? -14.508 4.756 19.475 1.00 94.56 89 ASP A C 1
ATOM 724 O O . ASP A 1 89 ? -14.952 4.780 18.327 1.00 94.56 89 ASP A O 1
ATOM 728 N N . LYS A 1 90 ? -14.830 5.713 20.356 1.00 93.56 90 LYS A N 1
ATOM 729 C CA . LYS A 1 90 ? -15.747 6.825 20.042 1.00 93.56 90 LYS A CA 1
ATOM 730 C C . LYS A 1 90 ? -15.236 7.759 18.935 1.00 93.56 90 LYS A C 1
ATOM 732 O O . LYS A 1 90 ? -16.016 8.552 18.420 1.00 93.56 90 LYS A O 1
ATOM 737 N N . ARG A 1 91 ? -13.944 7.696 18.596 1.00 89.44 91 ARG A N 1
ATOM 738 C CA . ARG A 1 91 ? -13.305 8.490 17.538 1.00 89.44 91 ARG A CA 1
ATOM 739 C C . ARG A 1 91 ? -13.129 7.685 16.247 1.00 89.44 91 ARG A C 1
ATOM 741 O O . ARG A 1 91 ? -12.458 8.158 15.336 1.00 89.44 91 ARG A O 1
ATOM 748 N N . ASN A 1 92 ? -13.739 6.499 16.154 1.00 91.62 92 ASN A N 1
ATOM 749 C CA . ASN A 1 92 ? -13.607 5.561 15.038 1.00 91.62 92 ASN A CA 1
ATOM 750 C C . ASN A 1 92 ? -12.170 5.053 14.821 1.00 91.62 92 ASN A C 1
ATOM 752 O O . ASN A 1 92 ? -11.756 4.800 13.686 1.00 91.62 92 ASN A O 1
ATOM 756 N N . THR A 1 93 ? -11.414 4.888 15.909 1.00 92.44 93 THR A N 1
ATOM 757 C CA . THR A 1 93 ? -10.053 4.339 15.889 1.00 92.44 93 THR A CA 1
ATOM 758 C C . THR A 1 93 ? -9.989 2.973 16.569 1.00 92.44 93 THR A C 1
ATOM 760 O O . THR A 1 93 ? -10.740 2.703 17.505 1.00 92.44 93 THR A O 1
ATOM 763 N N . SER A 1 94 ? -9.100 2.094 16.101 1.00 95.75 94 SER A N 1
ATOM 764 C CA . SER A 1 94 ? -8.904 0.756 16.665 1.00 95.75 94 SER A CA 1
ATOM 765 C C . SER A 1 94 ? -8.645 0.819 18.169 1.00 95.75 94 SER A C 1
ATOM 767 O O . SER A 1 94 ? -7.650 1.391 18.613 1.00 95.75 94 SER A O 1
ATOM 769 N N . LYS A 1 95 ? -9.504 0.160 18.946 1.00 96.25 95 LYS A N 1
ATOM 770 C CA . LYS A 1 95 ? -9.474 0.171 20.411 1.00 96.25 95 LYS A CA 1
ATOM 771 C C . LYS A 1 95 ? -8.478 -0.832 21.002 1.00 96.25 95 LYS A C 1
ATOM 773 O O . LYS A 1 95 ? -7.731 -0.501 21.918 1.00 96.25 95 LYS A O 1
ATOM 778 N N . ASN A 1 96 ? -8.446 -2.056 20.474 1.00 96.50 96 ASN A N 1
ATOM 779 C CA . ASN A 1 96 ? -7.733 -3.193 21.079 1.00 96.50 96 ASN A CA 1
ATOM 780 C C . ASN A 1 96 ? -6.270 -3.283 20.601 1.00 96.50 96 ASN A C 1
ATOM 782 O O . ASN A 1 96 ? -5.868 -4.223 19.912 1.00 96.50 96 ASN A O 1
ATOM 786 N N . LEU A 1 97 ? -5.478 -2.253 20.914 1.00 95.00 97 LEU A N 1
ATOM 787 C CA . LEU A 1 97 ? -4.110 -2.085 20.404 1.00 95.00 97 LEU A CA 1
ATOM 788 C C . LEU A 1 97 ? -3.108 -3.120 20.933 1.00 95.00 97 LEU A C 1
ATOM 790 O O . LEU A 1 97 ? -2.150 -3.456 20.239 1.00 95.00 97 LEU A O 1
ATOM 794 N N . ASP A 1 98 ? -3.341 -3.651 22.129 1.00 96.38 98 ASP A N 1
ATOM 795 C CA . ASP A 1 98 ? -2.578 -4.745 22.740 1.00 96.38 98 ASP A CA 1
ATOM 796 C C . ASP A 1 98 ? -2.643 -6.038 21.903 1.00 96.38 98 ASP A C 1
ATOM 798 O O . ASP A 1 98 ? -1.667 -6.792 21.801 1.00 96.38 98 ASP A O 1
ATOM 802 N N . LYS A 1 99 ? -3.770 -6.244 21.213 1.00 97.00 99 LYS A N 1
ATOM 803 C CA . LYS A 1 99 ? -4.017 -7.370 20.301 1.00 97.00 99 LYS A CA 1
ATOM 804 C C . LYS A 1 99 ? -3.694 -7.054 18.844 1.00 97.00 99 LYS A C 1
ATOM 806 O O . LYS A 1 99 ? -4.072 -7.811 17.950 1.00 97.00 99 LYS A O 1
ATOM 811 N N . ARG A 1 100 ? -3.022 -5.938 18.556 1.00 97.25 100 ARG A N 1
ATOM 812 C CA . ARG A 1 100 ? -2.590 -5.627 17.191 1.00 97.25 100 ARG A CA 1
ATOM 813 C C . ARG A 1 100 ? -1.585 -6.670 16.715 1.00 97.25 100 ARG A C 1
ATOM 815 O O . ARG A 1 100 ? -0.566 -6.905 17.371 1.00 97.25 100 ARG A O 1
ATOM 822 N N . ARG A 1 101 ? -1.857 -7.270 15.558 1.00 96.44 101 ARG A N 1
ATOM 823 C CA . ARG A 1 101 ? -0.981 -8.248 14.904 1.00 96.44 101 ARG A CA 1
ATOM 824 C C . ARG A 1 101 ? -0.967 -8.026 13.402 1.00 96.44 101 ARG A C 1
ATOM 826 O O . ARG A 1 101 ? -1.959 -7.596 12.820 1.00 96.44 101 ARG A O 1
ATOM 833 N N . ILE A 1 102 ? 0.185 -8.315 12.807 1.00 96.94 102 ILE A N 1
ATOM 834 C CA . ILE A 1 102 ? 0.390 -8.331 11.363 1.00 96.94 102 ILE A CA 1
ATOM 835 C C . ILE A 1 102 ? 1.228 -9.565 11.060 1.00 96.94 102 ILE A C 1
ATOM 837 O O . ILE A 1 102 ? 2.417 -9.575 11.382 1.00 96.94 102 ILE A O 1
ATOM 841 N N . TYR A 1 103 ? 0.618 -10.587 10.468 1.00 97.44 103 TYR A N 1
ATOM 842 C CA . TYR A 1 103 ? 1.293 -11.818 10.061 1.00 97.44 103 TYR A CA 1
ATOM 843 C C . TYR A 1 103 ? 1.306 -11.939 8.548 1.00 97.44 103 TYR A C 1
ATOM 845 O O . TYR A 1 103 ? 0.376 -11.521 7.864 1.00 97.44 103 TYR A O 1
ATOM 853 N N . ILE A 1 104 ? 2.411 -12.468 8.035 1.00 97.50 104 ILE A N 1
ATOM 854 C CA . ILE A 1 104 ? 2.667 -12.617 6.608 1.00 97.50 104 ILE A CA 1
ATOM 855 C C . ILE A 1 104 ? 3.102 -14.057 6.410 1.00 97.50 104 ILE A C 1
ATOM 857 O O . ILE A 1 104 ? 4.208 -14.434 6.793 1.00 97.50 104 ILE A O 1
ATOM 861 N N . ASP A 1 105 ? 2.203 -14.850 5.853 1.00 97.44 105 ASP A N 1
ATOM 862 C CA . ASP A 1 105 ? 2.431 -16.243 5.525 1.00 97.44 105 ASP A CA 1
ATOM 863 C C . ASP A 1 105 ? 2.878 -16.342 4.063 1.00 97.44 105 ASP A C 1
ATOM 865 O O . ASP A 1 105 ? 2.132 -16.041 3.126 1.00 97.44 105 ASP A O 1
ATOM 869 N N . LEU A 1 106 ? 4.142 -16.725 3.892 1.00 95.50 106 LEU A N 1
ATOM 870 C CA . LEU A 1 106 ? 4.819 -16.816 2.602 1.00 95.50 106 LEU A CA 1
ATOM 871 C C . LEU A 1 106 ? 4.550 -18.133 1.864 1.00 95.50 106 LEU A C 1
ATOM 873 O O . LEU A 1 106 ? 4.950 -18.249 0.700 1.00 95.50 106 LEU A O 1
ATOM 877 N N . GLU A 1 107 ? 3.955 -19.123 2.533 1.00 94.62 107 GLU A N 1
ATOM 878 C CA . GLU A 1 107 ? 3.578 -20.398 1.917 1.00 94.62 107 GLU A CA 1
ATOM 879 C C . GLU A 1 107 ? 2.237 -20.253 1.206 1.00 94.62 107 GLU A C 1
ATOM 881 O O . GLU A 1 107 ? 2.131 -20.571 0.022 1.00 94.62 107 GLU A O 1
ATOM 886 N N . ASP A 1 108 ? 1.255 -19.672 1.898 1.00 96.31 108 ASP A N 1
ATOM 887 C CA . ASP A 1 108 ? -0.091 -19.473 1.361 1.00 96.31 108 ASP A CA 1
ATOM 888 C C . ASP A 1 108 ? -0.300 -18.104 0.707 1.00 96.31 108 ASP A C 1
ATOM 890 O O . ASP A 1 108 ? -1.416 -17.808 0.276 1.00 96.31 108 ASP A O 1
ATOM 894 N N . ASP A 1 109 ? 0.737 -17.269 0.609 1.00 97.56 109 ASP A N 1
ATOM 895 C CA . ASP A 1 109 ? 0.665 -15.934 0.010 1.00 97.56 109 ASP A CA 1
ATOM 896 C C . ASP A 1 109 ? -0.440 -15.058 0.661 1.00 97.56 109 ASP A C 1
ATOM 898 O O . ASP A 1 109 ? -1.215 -14.373 -0.023 1.00 97.56 109 ASP A O 1
ATOM 902 N N . ILE A 1 110 ? -0.542 -15.110 1.997 1.00 98.38 110 ILE A N 1
ATOM 903 C CA . ILE A 1 110 ? -1.580 -14.424 2.780 1.00 98.38 110 ILE A CA 1
ATOM 904 C C . ILE A 1 110 ? -0.998 -13.474 3.831 1.00 98.38 110 ILE A C 1
ATOM 906 O O . ILE A 1 110 ? -0.038 -13.777 4.534 1.00 98.38 110 ILE A O 1
ATOM 910 N N . VAL A 1 111 ? -1.610 -12.301 3.951 1.00 98.50 111 VAL A N 1
ATOM 911 C CA . VAL A 1 111 ? -1.358 -11.322 5.007 1.00 98.50 111 VAL A CA 1
ATOM 912 C C . VAL A 1 111 ? -2.588 -11.245 5.895 1.00 98.50 111 VAL A C 1
ATOM 914 O O . VAL A 1 111 ? -3.697 -11.044 5.405 1.00 98.50 111 VAL A O 1
ATOM 917 N N . TYR A 1 112 ? -2.373 -11.296 7.201 1.00 98.44 112 TYR A N 1
ATOM 918 C CA . TYR A 1 112 ? -3.369 -10.971 8.212 1.00 98.44 112 TYR A CA 1
ATOM 919 C C . TYR A 1 112 ? -2.969 -9.672 8.904 1.00 98.44 112 TYR A C 1
ATOM 921 O O . TYR A 1 112 ? -1.829 -9.549 9.351 1.00 98.44 112 TYR A O 1
ATOM 929 N N . SER A 1 113 ? -3.880 -8.709 9.015 1.00 98.00 113 SER A N 1
ATOM 930 C CA . SER A 1 113 ? -3.633 -7.444 9.716 1.00 98.00 113 SER A CA 1
ATOM 931 C C . SER A 1 113 ? -4.840 -7.039 10.556 1.00 98.00 113 SER A C 1
ATOM 933 O O . SER A 1 113 ? -5.933 -6.854 10.032 1.00 98.00 113 SER A O 1
ATOM 935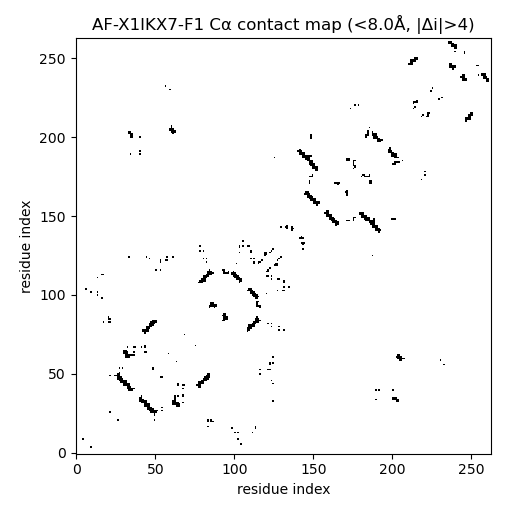 N N . VAL A 1 114 ? -4.669 -6.926 11.873 1.00 98.00 114 VAL A N 1
ATOM 936 C CA . VAL A 1 114 ? -5.792 -6.757 12.811 1.00 98.00 114 VAL A CA 1
ATOM 937 C C . VAL A 1 114 ? -5.553 -5.649 13.824 1.00 98.00 114 VAL A C 1
ATOM 939 O O . VAL A 1 114 ? -4.421 -5.417 14.258 1.00 98.00 114 VAL A O 1
ATOM 942 N N . ASN A 1 115 ? -6.641 -5.004 14.254 1.00 97.81 115 ASN A N 1
ATOM 943 C CA . ASN A 1 115 ? -6.644 -3.916 15.238 1.00 97.81 115 ASN A CA 1
ATOM 944 C C . ASN A 1 115 ? -5.728 -2.745 14.818 1.00 97.81 115 ASN A C 1
ATOM 946 O O . ASN A 1 115 ? -4.948 -2.194 15.613 1.00 97.81 115 ASN A O 1
ATOM 950 N N . THR A 1 116 ? -5.772 -2.383 13.534 1.00 96.44 116 THR A N 1
ATOM 951 C CA . THR A 1 116 ? -5.006 -1.266 12.976 1.00 96.44 116 THR A CA 1
ATOM 952 C C . THR A 1 116 ? -5.770 -0.549 11.864 1.00 96.44 116 THR A C 1
ATOM 954 O O . THR A 1 116 ? -6.534 -1.168 11.140 1.00 96.44 116 THR A O 1
ATOM 957 N N . GLN A 1 117 ? -5.565 0.764 11.722 1.00 92.00 117 GLN A N 1
ATOM 958 C CA . GLN A 1 117 ? -6.191 1.596 10.680 1.00 92.00 117 GLN A CA 1
ATOM 959 C C . GLN A 1 117 ? -5.210 2.579 10.023 1.00 92.00 117 GLN A C 1
ATOM 961 O O . GLN A 1 117 ? -5.636 3.486 9.319 1.00 92.00 117 GLN A O 1
ATOM 966 N N . TYR A 1 118 ? -3.903 2.451 10.267 1.00 91.38 118 TYR A N 1
ATOM 967 C CA . TYR A 1 118 ? -2.940 3.476 9.881 1.00 91.38 118 TYR A CA 1
ATOM 968 C C . TYR A 1 118 ? -1.863 2.985 8.914 1.00 91.38 118 TYR A C 1
ATOM 970 O O . TYR A 1 118 ? -1.043 2.120 9.241 1.00 91.38 118 TYR A O 1
ATOM 978 N N . GLY A 1 119 ? -1.815 3.637 7.751 1.00 88.19 119 GLY A N 1
ATOM 979 C CA . GLY A 1 119 ? -0.716 3.570 6.791 1.00 88.19 119 GLY A CA 1
ATOM 980 C C . GLY A 1 119 ? -0.292 2.147 6.435 1.00 88.19 119 GLY A C 1
ATOM 981 O O . GLY A 1 119 ? -1.122 1.270 6.224 1.00 88.19 119 GLY A O 1
ATOM 982 N N . GLY A 1 120 ? 1.020 1.900 6.389 1.00 86.50 120 GLY A N 1
ATOM 983 C CA . GLY A 1 120 ? 1.589 0.639 5.889 1.00 86.50 120 GLY A CA 1
ATOM 984 C C . GLY A 1 120 ? 1.337 -0.614 6.740 1.00 86.50 120 GLY A C 1
ATOM 985 O O . GLY A 1 120 ? 1.787 -1.687 6.349 1.00 86.50 120 GLY A O 1
ATOM 986 N N . ASN A 1 121 ? 0.667 -0.486 7.888 1.00 89.81 121 ASN A N 1
ATOM 987 C CA . ASN A 1 121 ? 0.183 -1.625 8.672 1.00 89.81 121 ASN A CA 1
ATOM 988 C C . ASN A 1 121 ? -1.222 -2.067 8.240 1.00 89.81 121 ASN A C 1
ATOM 990 O O . ASN A 1 121 ? -1.620 -3.192 8.517 1.00 89.81 121 ASN A O 1
ATOM 994 N N . THR A 1 122 ? -1.960 -1.187 7.571 1.00 93.12 122 THR A N 1
ATOM 995 C CA . THR A 1 122 ? -3.391 -1.318 7.280 1.00 93.12 122 THR A CA 1
ATOM 996 C C . THR A 1 122 ? -3.650 -1.379 5.782 1.00 93.12 122 THR A C 1
ATOM 998 O O . THR A 1 122 ? -4.423 -2.220 5.336 1.00 93.12 122 THR A O 1
ATOM 1001 N N . ILE A 1 123 ? -2.987 -0.507 5.017 1.00 94.00 123 ILE A N 1
ATOM 1002 C CA . ILE A 1 123 ? -3.012 -0.508 3.555 1.00 94.00 123 ILE A CA 1
ATOM 1003 C C . ILE A 1 123 ? -2.208 -1.730 3.102 1.00 94.00 123 ILE A C 1
ATOM 1005 O O . ILE A 1 123 ? -0.970 -1.753 3.152 1.00 94.00 123 ILE A O 1
ATOM 1009 N N . GLY A 1 124 ? -2.939 -2.786 2.765 1.00 90.50 124 GLY A N 1
ATOM 1010 C CA . GLY A 1 124 ? -2.451 -4.136 2.532 1.00 90.50 124 GLY A CA 1
ATOM 1011 C C . GLY A 1 124 ? -1.570 -4.236 1.301 1.00 90.50 124 GLY A C 1
ATOM 1012 O O . GLY A 1 124 ? -0.602 -4.998 1.280 1.00 90.50 124 GLY A O 1
ATOM 1013 N N . LEU A 1 125 ? -1.867 -3.428 0.289 1.00 94.25 125 LEU A N 1
ATOM 1014 C CA . LEU A 1 125 ? -1.245 -3.526 -1.027 1.00 94.25 125 LEU A CA 1
ATOM 1015 C C . LEU A 1 125 ? 0.089 -2.777 -1.143 1.00 94.25 125 LEU A C 1
ATOM 1017 O O . LEU A 1 125 ? 0.716 -2.832 -2.200 1.00 94.25 125 LEU A O 1
ATOM 1021 N N . LYS A 1 126 ? 0.558 -2.156 -0.053 1.00 90.56 126 LYS A N 1
ATOM 1022 C CA . LYS A 1 126 ? 1.848 -1.458 0.015 1.00 90.56 126 LYS A CA 1
ATOM 1023 C C . LYS A 1 126 ? 2.956 -2.379 0.535 1.00 90.56 126 LYS A C 1
ATOM 1025 O O . LYS A 1 126 ? 3.354 -3.348 -0.104 1.00 90.56 126 LYS A O 1
ATOM 1030 N N . LYS A 1 127 ? 3.461 -2.126 1.749 1.00 90.62 127 LYS A N 1
ATOM 1031 C CA . LYS A 1 127 ? 4.585 -2.885 2.328 1.00 90.62 127 LYS A CA 1
ATOM 1032 C C . LYS A 1 127 ? 4.227 -4.348 2.602 1.00 90.62 127 LYS A C 1
ATOM 1034 O O . LYS A 1 127 ? 5.126 -5.185 2.659 1.00 90.62 127 LYS A O 1
ATOM 1039 N N . LEU A 1 128 ? 2.957 -4.661 2.867 1.00 93.94 128 LEU A N 1
ATOM 1040 C CA . LEU A 1 128 ? 2.543 -6.013 3.247 1.00 93.94 128 LEU A CA 1
ATOM 1041 C C . LEU A 1 128 ? 2.543 -6.946 2.032 1.00 93.94 128 LEU A C 1
ATOM 1043 O O . LEU A 1 128 ? 3.294 -7.921 2.035 1.00 93.94 128 LEU A O 1
ATOM 1047 N N . SER A 1 129 ? 1.826 -6.592 0.964 1.00 95.31 129 SER A N 1
ATOM 1048 C CA . SER A 1 129 ? 1.879 -7.317 -0.312 1.00 95.31 129 SER A CA 1
ATOM 1049 C C . SER A 1 129 ? 3.284 -7.323 -0.928 1.00 95.31 129 SER A C 1
ATOM 1051 O O . SER A 1 129 ? 3.685 -8.331 -1.500 1.00 95.31 129 SER A O 1
ATOM 1053 N N . MET A 1 130 ? 4.077 -6.253 -0.761 1.00 95.94 130 MET A N 1
ATOM 1054 C CA . MET A 1 130 ? 5.453 -6.202 -1.266 1.00 95.94 130 MET A CA 1
ATOM 1055 C C . MET A 1 130 ? 6.311 -7.344 -0.706 1.00 95.94 130 MET A C 1
ATOM 1057 O O . MET A 1 130 ? 7.127 -7.906 -1.426 1.00 95.94 130 MET A O 1
ATOM 1061 N N . ARG A 1 131 ? 6.115 -7.748 0.555 1.00 95.62 131 ARG A N 1
ATOM 1062 C CA . ARG A 1 131 ? 6.862 -8.879 1.135 1.00 95.62 131 ARG A CA 1
ATOM 1063 C C . ARG A 1 131 ? 6.477 -10.215 0.502 1.00 95.62 131 ARG A C 1
ATOM 1065 O O . ARG A 1 131 ? 7.360 -11.034 0.259 1.00 95.62 131 ARG A O 1
ATOM 1072 N N . LEU A 1 132 ? 5.195 -10.404 0.183 1.00 97.69 132 LEU A N 1
ATOM 1073 C CA . LEU A 1 132 ? 4.744 -11.550 -0.613 1.00 97.69 132 LEU A CA 1
ATOM 1074 C C . LEU A 1 132 ? 5.360 -11.508 -2.019 1.00 97.69 132 LEU A C 1
ATOM 1076 O O . LEU A 1 132 ? 5.868 -12.514 -2.509 1.00 97.69 132 LEU A O 1
ATOM 1080 N N . ALA A 1 133 ? 5.387 -10.324 -2.634 1.00 97.69 133 ALA A N 1
ATOM 1081 C CA . ALA A 1 133 ? 5.955 -10.095 -3.956 1.00 97.69 133 ALA A CA 1
ATOM 1082 C C . ALA A 1 133 ? 7.460 -10.359 -4.022 1.00 97.69 133 ALA A C 1
ATOM 1084 O O . ALA A 1 133 ? 7.906 -10.963 -4.986 1.00 97.69 133 ALA A O 1
ATOM 1085 N N . ILE A 1 134 ? 8.234 -9.991 -2.997 1.00 97.44 134 ILE A N 1
ATOM 1086 C CA . ILE A 1 134 ? 9.666 -10.318 -2.912 1.00 97.44 134 ILE A CA 1
ATOM 1087 C C . ILE A 1 134 ? 9.862 -11.840 -2.894 1.00 97.44 134 ILE A C 1
ATOM 1089 O O . ILE A 1 134 ? 10.652 -12.373 -3.671 1.00 97.44 134 ILE A O 1
ATOM 1093 N N . ASN A 1 135 ? 9.120 -12.556 -2.041 1.00 97.19 135 ASN A N 1
ATOM 1094 C CA . ASN A 1 135 ? 9.188 -14.019 -1.961 1.00 97.19 135 ASN A CA 1
ATOM 1095 C C . ASN A 1 135 ? 8.794 -14.681 -3.289 1.00 97.19 135 ASN A C 1
ATOM 1097 O O . ASN A 1 135 ? 9.471 -15.598 -3.752 1.00 97.19 135 ASN A O 1
ATOM 1101 N N . ARG A 1 136 ? 7.716 -14.206 -3.919 1.00 96.75 136 ARG A N 1
ATOM 1102 C CA . ARG A 1 136 ? 7.250 -14.715 -5.211 1.00 96.75 136 ARG A CA 1
ATOM 1103 C C . ARG A 1 136 ? 8.243 -14.408 -6.332 1.00 96.75 136 ARG A C 1
ATOM 1105 O O . ARG A 1 136 ? 8.641 -15.321 -7.047 1.00 96.75 136 ARG A O 1
ATOM 1112 N N . GLY A 1 137 ? 8.703 -13.165 -6.431 1.00 96.50 137 GLY A N 1
ATOM 1113 C CA . GLY A 1 137 ? 9.687 -12.721 -7.414 1.00 96.50 137 GLY A CA 1
ATOM 1114 C C . GLY A 1 137 ? 10.997 -13.493 -7.325 1.00 96.50 137 GLY A C 1
ATOM 1115 O O . GLY A 1 137 ? 11.498 -13.959 -8.345 1.00 96.50 137 GLY A O 1
ATOM 1116 N N . SER A 1 138 ? 11.487 -13.770 -6.113 1.00 96.75 138 SER A N 1
ATOM 1117 C CA . SER A 1 138 ? 12.675 -14.610 -5.921 1.00 96.75 138 SER A CA 1
ATOM 1118 C C . SER A 1 138 ? 12.505 -16.040 -6.446 1.00 96.75 138 SER A C 1
ATOM 1120 O O . SER A 1 138 ? 13.497 -16.653 -6.833 1.00 96.75 138 SER A O 1
ATOM 1122 N N . LYS A 1 139 ? 11.285 -16.592 -6.436 1.00 96.25 139 LYS A N 1
ATOM 1123 C CA . LYS A 1 139 ? 10.990 -17.941 -6.955 1.00 96.25 139 LYS A CA 1
ATOM 1124 C C . LYS A 1 139 ? 10.758 -17.938 -8.468 1.00 96.25 139 LYS A C 1
ATOM 1126 O O . LYS A 1 139 ? 11.045 -18.924 -9.133 1.00 96.25 139 LYS A O 1
ATOM 1131 N N . GLU A 1 140 ? 10.228 -16.839 -8.996 1.00 95.06 140 GLU A N 1
ATOM 1132 C CA . GLU A 1 140 ? 9.794 -16.702 -10.391 1.00 95.06 140 GLU A CA 1
ATOM 1133 C C . GLU A 1 140 ? 10.796 -15.935 -11.277 1.00 95.06 140 GLU A C 1
ATOM 1135 O O . GLU A 1 140 ? 10.572 -15.799 -12.478 1.00 95.06 140 GLU A O 1
ATOM 1140 N N . GLY A 1 141 ? 11.901 -15.436 -10.716 1.00 95.94 141 GLY A N 1
ATOM 1141 C CA . GLY A 1 141 ? 12.970 -14.765 -11.464 1.00 95.94 141 GLY A CA 1
ATOM 1142 C C . GLY A 1 141 ? 12.701 -13.291 -11.789 1.00 95.94 141 GLY A C 1
ATOM 1143 O O . GLY A 1 141 ? 13.140 -12.800 -12.829 1.00 95.94 141 GLY A O 1
ATOM 1144 N N . TRP A 1 142 ? 11.983 -12.573 -10.922 1.00 97.19 142 TRP A N 1
ATOM 1145 C CA . TRP A 1 142 ? 11.705 -11.140 -11.070 1.00 97.19 142 TRP A CA 1
ATOM 1146 C C . TRP A 1 142 ? 11.858 -10.373 -9.753 1.00 97.19 142 TRP A C 1
ATOM 1148 O O . TRP A 1 142 ? 11.941 -10.971 -8.683 1.00 97.19 142 TRP A O 1
ATOM 1158 N N . LEU A 1 143 ? 11.932 -9.042 -9.822 1.00 97.88 143 LEU A N 1
ATOM 1159 C CA . LEU A 1 143 ? 12.239 -8.198 -8.664 1.00 97.88 143 LEU A CA 1
ATOM 1160 C C . LEU A 1 143 ? 11.034 -7.365 -8.232 1.00 97.88 143 LEU A C 1
ATOM 1162 O O . LEU A 1 143 ? 10.353 -6.761 -9.063 1.00 97.88 143 LEU A O 1
ATOM 1166 N N . ALA A 1 144 ? 10.814 -7.301 -6.922 1.00 97.69 144 ALA A N 1
ATOM 1167 C CA . ALA A 1 144 ? 9.867 -6.401 -6.280 1.00 97.69 144 ALA A CA 1
ATOM 1168 C C . ALA A 1 144 ? 10.648 -5.436 -5.384 1.00 97.69 144 ALA A C 1
ATOM 1170 O O . ALA A 1 144 ? 11.105 -5.821 -4.311 1.00 97.69 144 ALA A O 1
ATOM 1171 N N . GLU A 1 145 ? 10.798 -4.187 -5.820 1.00 96.50 145 GLU A N 1
ATOM 1172 C CA . GLU A 1 145 ? 11.755 -3.248 -5.237 1.00 96.50 145 GLU A CA 1
ATOM 1173 C C . GLU A 1 145 ? 11.087 -1.984 -4.701 1.00 96.50 145 GLU A C 1
ATOM 1175 O O . GLU A 1 145 ? 10.105 -1.480 -5.250 1.00 96.50 145 GLU A O 1
ATOM 1180 N N . HIS A 1 146 ? 11.650 -1.444 -3.620 1.00 95.06 146 HIS A N 1
ATOM 1181 C CA . HIS A 1 146 ? 11.237 -0.165 -3.041 1.00 95.06 146 HIS A CA 1
ATOM 1182 C C . HIS A 1 146 ? 11.949 0.974 -3.779 1.00 95.06 146 HIS A C 1
ATOM 1184 O O . HIS A 1 146 ? 12.854 1.627 -3.249 1.00 95.06 146 HIS A O 1
ATOM 1190 N N . MET A 1 147 ? 11.577 1.143 -5.045 1.00 95.75 147 MET A N 1
ATOM 1191 C CA . MET A 1 147 ? 12.204 2.058 -5.986 1.00 95.75 147 MET A CA 1
ATOM 1192 C C . MET A 1 147 ? 11.182 2.995 -6.616 1.00 95.75 147 MET A C 1
ATOM 1194 O O . MET A 1 147 ? 10.083 2.578 -6.978 1.00 95.75 147 MET A O 1
ATOM 1198 N N . LEU A 1 148 ? 11.602 4.243 -6.827 1.00 94.62 148 LEU A N 1
ATOM 1199 C CA . LEU A 1 148 ? 10.947 5.111 -7.800 1.00 94.62 148 LEU A CA 1
ATOM 1200 C C . LEU A 1 148 ? 11.180 4.580 -9.219 1.00 94.62 148 LEU A C 1
ATOM 1202 O O . LEU A 1 148 ? 12.165 3.883 -9.474 1.00 94.62 148 LEU A O 1
ATOM 1206 N N . VAL A 1 149 ? 10.314 4.979 -10.144 1.00 96.31 149 VAL A N 1
ATOM 1207 C CA . VAL A 1 149 ? 10.486 4.865 -11.591 1.00 96.31 149 VAL A CA 1
ATOM 1208 C C . VAL A 1 149 ? 10.185 6.233 -12.197 1.00 96.31 149 VAL A C 1
ATOM 1210 O O . VAL A 1 149 ? 9.112 6.797 -11.980 1.00 96.31 149 VAL A O 1
ATOM 1213 N N . MET A 1 150 ? 11.116 6.768 -12.979 1.00 95.50 150 MET A N 1
ATOM 1214 C CA . MET A 1 150 ? 10.942 8.056 -13.654 1.00 95.50 150 MET A CA 1
ATOM 1215 C C . MET A 1 150 ? 11.551 8.035 -15.053 1.00 95.50 150 MET A C 1
ATOM 1217 O O . MET A 1 150 ? 12.509 7.306 -15.308 1.00 95.50 150 MET A O 1
ATOM 1221 N N . GLY A 1 151 ? 11.004 8.839 -15.960 1.00 95.88 151 GLY A N 1
ATOM 1222 C CA . GLY A 1 151 ? 11.594 9.125 -17.265 1.00 95.88 151 GLY A CA 1
ATOM 1223 C C . GLY A 1 151 ? 12.292 10.481 -17.255 1.00 95.88 151 GLY A C 1
ATOM 1224 O O . GLY A 1 151 ? 11.712 11.463 -16.808 1.00 95.88 151 GLY A O 1
ATOM 1225 N N . VAL A 1 152 ? 13.516 10.555 -17.764 1.00 94.44 152 VAL A N 1
ATOM 1226 C CA . VAL A 1 152 ? 14.250 11.808 -17.980 1.00 94.44 152 VAL A CA 1
ATOM 1227 C C . VAL A 1 152 ? 14.341 12.063 -19.477 1.00 94.44 152 VAL A C 1
ATOM 1229 O O . VAL A 1 152 ? 14.788 11.197 -20.237 1.00 94.44 152 VAL A O 1
ATOM 1232 N N . HIS A 1 153 ? 13.921 13.255 -19.886 1.00 93.62 153 HIS A N 1
ATOM 1233 C CA . HIS A 1 153 ? 13.947 13.703 -21.274 1.00 93.62 153 HIS A CA 1
ATOM 1234 C C . HIS A 1 153 ? 15.326 14.270 -21.611 1.00 93.62 153 HIS A C 1
ATOM 1236 O O . HIS A 1 153 ? 15.836 15.150 -20.921 1.00 93.62 153 HIS A O 1
ATOM 1242 N N . GLY A 1 154 ? 15.951 13.724 -22.650 1.00 91.50 154 GLY A N 1
ATOM 1243 C CA . GLY A 1 154 ? 17.223 14.184 -23.196 1.00 91.50 154 GLY A CA 1
ATOM 1244 C C . GLY A 1 154 ? 17.064 14.816 -24.583 1.00 91.50 154 GLY A C 1
ATOM 1245 O O . GLY A 1 154 ? 15.942 14.974 -25.069 1.00 91.50 154 GLY A O 1
ATOM 1246 N N . PRO A 1 155 ? 18.185 15.151 -25.249 1.00 93.38 155 PRO A N 1
ATOM 1247 C CA . PRO A 1 155 ? 18.175 15.631 -26.630 1.00 93.38 155 PRO A CA 1
ATOM 1248 C C . PRO A 1 155 ? 17.461 14.661 -27.583 1.00 93.38 155 PRO A C 1
ATOM 1250 O O . PRO A 1 155 ? 17.347 13.466 -27.297 1.00 93.38 155 PRO A O 1
ATOM 1253 N N . ASP A 1 156 ? 16.994 15.186 -28.716 1.00 94.19 156 ASP A N 1
ATOM 1254 C CA . ASP A 1 156 ? 16.343 14.421 -29.791 1.00 94.19 156 ASP A CA 1
ATOM 1255 C C . ASP A 1 156 ? 15.083 13.650 -29.351 1.00 94.19 156 ASP A C 1
ATOM 1257 O O . ASP A 1 156 ? 14.804 12.556 -29.838 1.00 94.19 156 ASP A O 1
ATOM 1261 N N . ASN A 1 157 ? 14.311 14.213 -28.411 1.00 91.19 157 ASN A N 1
ATOM 1262 C CA . ASN A 1 157 ? 13.101 13.606 -27.829 1.00 91.19 157 ASN A CA 1
ATOM 1263 C C . ASN A 1 157 ? 13.338 12.225 -27.184 1.00 91.19 157 ASN A C 1
ATOM 1265 O O . ASN A 1 157 ? 12.405 11.435 -27.013 1.00 91.19 157 ASN A O 1
ATOM 1269 N N . ARG A 1 158 ? 14.585 11.904 -26.822 1.00 95.19 158 ARG A N 1
ATOM 1270 C CA . ARG A 1 158 ? 14.923 10.630 -26.186 1.00 95.19 158 ARG A CA 1
ATOM 1271 C C . ARG A 1 158 ? 14.471 10.630 -24.732 1.00 95.19 158 ARG A C 1
ATOM 1273 O O . ARG A 1 158 ? 14.882 11.485 -23.954 1.00 95.19 158 ARG A O 1
ATOM 1280 N N . VAL A 1 159 ? 13.736 9.598 -24.328 1.00 95.94 159 VAL A N 1
ATOM 1281 C CA . VAL A 1 159 ? 13.391 9.361 -22.918 1.00 95.94 159 VAL A CA 1
ATOM 1282 C C . VAL A 1 159 ? 14.275 8.253 -22.355 1.00 95.94 159 VAL A C 1
ATOM 1284 O O . VAL A 1 159 ? 14.369 7.169 -22.929 1.00 95.94 159 VAL A O 1
ATOM 1287 N N . THR A 1 160 ? 14.932 8.517 -21.226 1.00 95.00 160 THR A N 1
ATOM 1288 C CA . THR A 1 160 ? 15.698 7.515 -20.468 1.00 95.00 160 THR A CA 1
ATOM 1289 C C . THR A 1 160 ? 14.980 7.214 -19.167 1.00 95.00 160 THR A C 1
ATOM 1291 O O . THR A 1 160 ? 14.726 8.131 -18.393 1.00 95.00 160 THR A O 1
ATOM 1294 N N . TYR A 1 161 ? 14.668 5.948 -18.910 1.00 96.00 161 TYR A N 1
ATOM 1295 C CA . TYR A 1 161 ? 14.004 5.549 -17.673 1.00 96.00 161 TYR A CA 1
ATOM 1296 C C . TYR A 1 161 ? 15.017 5.139 -16.608 1.00 96.00 161 TYR A C 1
ATOM 1298 O O . TYR A 1 161 ? 15.950 4.388 -16.890 1.00 96.00 161 TYR A O 1
ATOM 1306 N N . PHE A 1 162 ? 14.800 5.615 -15.387 1.00 94.75 162 PHE A N 1
ATOM 1307 C CA . PHE A 1 162 ? 15.623 5.331 -14.220 1.00 94.75 162 PHE A CA 1
ATOM 1308 C C . PHE A 1 162 ? 14.778 4.714 -13.115 1.00 94.75 162 PHE A C 1
ATOM 1310 O O . PHE A 1 162 ? 13.620 5.086 -12.915 1.00 94.75 162 PHE A O 1
ATOM 1317 N N . THR A 1 163 ? 15.399 3.808 -12.366 1.00 95.56 163 THR A N 1
ATOM 1318 C CA . THR A 1 163 ? 14.886 3.315 -11.090 1.00 95.56 163 THR A CA 1
ATOM 1319 C C . THR A 1 163 ? 15.845 3.704 -9.976 1.00 95.56 163 THR A C 1
ATOM 1321 O O . THR A 1 163 ? 17.059 3.673 -10.176 1.00 95.56 163 THR A O 1
ATOM 1324 N N . GLY A 1 164 ? 15.328 4.049 -8.798 1.00 93.81 164 GLY A N 1
ATOM 1325 C CA . GLY A 1 164 ? 16.167 4.485 -7.680 1.00 93.81 164 GLY A CA 1
ATOM 1326 C C . GLY A 1 164 ? 15.596 4.094 -6.325 1.00 93.81 164 GLY A C 1
ATOM 1327 O O . GLY A 1 164 ? 14.441 4.393 -6.027 1.00 93.81 164 GLY A O 1
ATOM 1328 N N . ALA A 1 165 ? 16.411 3.442 -5.495 1.00 93.81 165 ALA A N 1
ATOM 1329 C CA . ALA A 1 165 ? 16.069 3.105 -4.117 1.00 93.81 165 ALA A CA 1
ATOM 1330 C C . ALA A 1 165 ? 16.694 4.130 -3.170 1.00 93.81 165 ALA A C 1
ATOM 1332 O O . ALA A 1 165 ? 17.912 4.292 -3.129 1.00 93.81 165 ALA A O 1
ATOM 1333 N N . PHE A 1 166 ? 15.853 4.796 -2.387 1.00 89.19 166 PHE A N 1
ATOM 1334 C CA . PHE A 1 166 ? 16.270 5.788 -1.403 1.00 89.19 166 PHE A CA 1
ATOM 1335 C C . PHE A 1 166 ? 15.711 5.383 -0.035 1.00 89.19 166 PHE A C 1
ATOM 1337 O O . PHE A 1 166 ? 14.541 4.983 0.050 1.00 89.19 166 PHE A O 1
ATOM 1344 N N . PRO A 1 167 ? 16.499 5.489 1.048 1.00 84.50 167 PRO A N 1
ATOM 1345 C CA . PRO A 1 167 ? 15.961 5.424 2.398 1.00 84.50 167 PRO A CA 1
ATOM 1346 C C . PRO A 1 167 ? 14.916 6.524 2.641 1.00 84.50 167 PRO A C 1
ATOM 1348 O O . PRO A 1 167 ? 14.806 7.501 1.894 1.00 84.50 167 PRO A O 1
ATOM 1351 N N . SER A 1 168 ? 14.130 6.367 3.705 1.00 76.75 168 SER A N 1
ATOM 1352 C CA . SER A 1 168 ? 13.155 7.381 4.117 1.00 76.75 168 SER A CA 1
ATOM 1353 C C . SER A 1 168 ? 13.816 8.749 4.304 1.00 76.75 168 SER A C 1
ATOM 1355 O O . SER A 1 168 ? 14.926 8.826 4.822 1.00 76.75 168 SER A O 1
ATOM 1357 N N . LEU A 1 169 ? 13.092 9.819 3.953 1.00 72.25 169 LEU A N 1
ATOM 1358 C CA . LEU A 1 169 ? 13.525 11.219 4.103 1.00 72.25 169 LEU A CA 1
ATOM 1359 C C . LEU A 1 169 ? 14.769 11.611 3.278 1.00 72.25 169 LEU A C 1
ATOM 1361 O O . LEU A 1 169 ? 15.356 12.657 3.522 1.00 72.25 169 LEU A O 1
ATOM 1365 N N . CYS A 1 170 ? 15.145 10.823 2.265 1.00 82.94 170 CYS A N 1
ATOM 1366 C CA . CYS A 1 170 ? 16.251 11.140 1.349 1.00 82.94 170 CYS A CA 1
ATOM 1367 C C . CYS A 1 170 ? 15.792 11.735 0.001 1.00 82.94 170 CYS A C 1
ATOM 1369 O O . CYS A 1 170 ? 16.500 11.605 -0.990 1.00 82.94 170 CYS A O 1
ATOM 1371 N N . GLY A 1 171 ? 14.600 12.342 -0.071 1.00 80.19 171 GLY A N 1
ATOM 1372 C CA . GLY A 1 171 ? 14.133 13.033 -1.285 1.00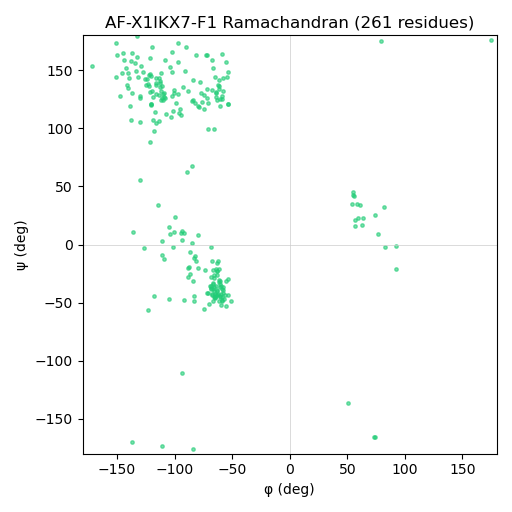 80.19 171 GLY A CA 1
ATOM 1373 C C . GLY A 1 171 ? 13.688 12.124 -2.440 1.00 80.19 171 GLY A C 1
ATOM 1374 O O . GLY A 1 171 ? 13.728 12.543 -3.596 1.00 80.19 171 GLY A O 1
ATOM 1375 N N . LYS A 1 172 ? 13.254 10.884 -2.154 1.00 88.12 172 LYS A N 1
ATOM 1376 C CA . LYS A 1 172 ? 12.782 9.926 -3.176 1.00 88.12 172 LYS A CA 1
ATOM 1377 C C . LYS A 1 172 ? 11.654 10.500 -4.040 1.00 88.12 172 LYS A C 1
ATOM 1379 O O . LYS A 1 172 ? 11.756 10.510 -5.262 1.00 88.12 172 LYS A O 1
ATOM 1384 N N . THR A 1 173 ? 10.602 11.003 -3.393 1.00 83.00 173 THR A N 1
ATOM 1385 C CA . THR A 1 173 ? 9.422 11.562 -4.066 1.00 83.00 173 THR A CA 1
ATOM 1386 C C . THR A 1 173 ? 9.778 12.827 -4.843 1.00 83.00 173 THR A C 1
ATOM 1388 O O . THR A 1 173 ? 9.445 12.913 -6.020 1.00 83.00 173 THR A O 1
ATOM 1391 N N . SER A 1 174 ? 10.548 13.745 -4.249 1.00 83.06 174 SER A N 1
ATOM 1392 C CA . SER A 1 174 ? 11.027 14.954 -4.936 1.00 83.06 174 SER A CA 1
ATOM 1393 C C . SER A 1 174 ? 11.855 14.615 -6.185 1.00 83.06 174 SER A C 1
ATOM 1395 O O . SER A 1 174 ? 11.692 15.243 -7.223 1.00 83.06 174 SER A O 1
ATOM 1397 N N . THR A 1 175 ? 12.684 13.564 -6.133 1.00 85.50 175 THR A N 1
ATOM 1398 C CA . THR A 1 175 ? 13.447 13.085 -7.302 1.00 85.50 175 THR A CA 1
ATOM 1399 C C . THR A 1 175 ? 12.534 12.501 -8.385 1.00 85.50 175 THR A C 1
ATOM 1401 O O . THR A 1 175 ? 12.720 12.778 -9.566 1.00 85.50 175 THR A O 1
ATOM 1404 N N . ALA A 1 176 ? 11.534 11.702 -8.003 1.00 87.50 176 ALA A N 1
ATOM 1405 C CA . ALA A 1 176 ? 10.597 11.087 -8.947 1.00 87.50 176 ALA A CA 1
ATOM 1406 C C . ALA A 1 176 ? 9.697 12.112 -9.663 1.00 87.50 176 ALA A C 1
ATOM 1408 O O . ALA A 1 176 ? 9.165 11.811 -10.731 1.00 87.50 176 ALA A O 1
ATOM 1409 N N . MET A 1 177 ? 9.529 13.296 -9.068 1.00 87.25 177 MET A N 1
ATOM 1410 C CA . MET A 1 177 ? 8.625 14.362 -9.505 1.00 87.25 177 MET A CA 1
ATOM 1411 C C . MET A 1 177 ? 9.368 15.625 -9.956 1.00 87.25 177 MET A C 1
ATOM 1413 O O . MET A 1 177 ? 8.875 16.726 -9.759 1.00 87.25 177 MET A O 1
ATOM 1417 N N . LEU A 1 178 ? 10.552 15.489 -10.558 1.00 84.81 178 LEU A N 1
ATOM 1418 C CA . LEU A 1 178 ? 11.238 16.625 -11.181 1.00 84.81 178 LEU A CA 1
ATOM 1419 C C . LEU A 1 178 ? 10.408 17.207 -12.341 1.00 84.81 178 LEU A C 1
ATOM 1421 O O . LEU A 1 178 ? 9.919 16.452 -13.182 1.00 84.81 178 LEU A O 1
ATOM 1425 N N . ASP A 1 179 ? 10.339 18.539 -12.434 1.00 78.12 179 ASP A N 1
ATOM 1426 C CA . ASP A 1 179 ? 9.452 19.290 -13.347 1.00 78.12 179 ASP A CA 1
ATOM 1427 C C . ASP A 1 179 ? 9.559 18.910 -14.835 1.00 78.12 179 ASP A C 1
ATOM 1429 O O . ASP A 1 179 ? 8.580 18.976 -15.573 1.00 78.12 179 ASP A O 1
ATOM 1433 N N . ASN A 1 180 ? 10.738 18.469 -15.282 1.00 81.62 180 ASN A N 1
ATOM 1434 C CA . ASN A 1 180 ? 11.002 18.091 -16.678 1.00 81.62 180 ASN A CA 1
ATOM 1435 C C . ASN A 1 180 ? 11.075 16.568 -16.888 1.00 81.62 180 ASN A C 1
ATOM 1437 O O . ASN A 1 180 ? 11.617 16.096 -17.891 1.00 81.62 180 ASN A O 1
ATOM 1441 N N . GLY A 1 181 ? 10.599 15.789 -15.917 1.00 87.19 181 GLY A N 1
ATOM 1442 C CA . GLY A 1 181 ? 10.560 14.334 -15.958 1.00 87.19 181 GLY A CA 1
ATOM 1443 C C . GLY A 1 181 ? 9.174 13.779 -16.283 1.00 87.19 181 GLY A C 1
ATOM 1444 O O . GLY A 1 181 ? 8.150 14.449 -16.193 1.00 87.19 181 GLY A O 1
ATOM 1445 N N . THR A 1 182 ? 9.128 12.498 -16.629 1.00 92.19 182 THR A N 1
ATOM 1446 C CA . THR A 1 182 ? 7.892 11.713 -16.632 1.00 92.19 182 THR A CA 1
ATOM 1447 C C . THR A 1 182 ? 7.782 10.956 -15.316 1.00 92.19 182 THR A C 1
ATOM 1449 O O . THR A 1 182 ? 8.590 10.066 -15.042 1.00 92.19 182 THR A O 1
ATOM 1452 N N . VAL A 1 183 ? 6.752 11.267 -14.532 1.00 91.38 183 VAL A N 1
ATOM 1453 C CA . VAL A 1 183 ? 6.431 10.543 -13.298 1.00 91.38 183 VAL A CA 1
ATOM 1454 C C . VAL A 1 183 ? 5.814 9.191 -13.658 1.00 91.38 183 VAL A C 1
ATOM 1456 O O . VAL A 1 183 ? 4.742 9.141 -14.259 1.00 91.38 183 VAL A O 1
ATOM 1459 N N . VAL A 1 184 ? 6.481 8.089 -13.303 1.00 94.69 184 VAL A N 1
ATOM 1460 C CA . VAL A 1 184 ? 5.929 6.731 -13.480 1.00 94.69 184 VAL A CA 1
ATOM 1461 C C . VAL A 1 184 ? 5.476 6.162 -12.135 1.00 94.69 184 VAL A C 1
ATOM 1463 O O . VAL A 1 184 ? 4.357 5.662 -12.029 1.00 94.69 184 VAL A O 1
ATOM 1466 N N . GLY A 1 185 ? 6.305 6.274 -11.096 1.00 93.69 185 GLY A N 1
ATOM 1467 C CA . GLY A 1 185 ? 5.970 5.930 -9.712 1.00 93.69 185 GLY A CA 1
ATOM 1468 C C . GLY A 1 185 ? 7.067 6.370 -8.749 1.00 93.69 185 GLY A C 1
ATOM 1469 O O . GLY A 1 185 ? 8.219 6.483 -9.150 1.00 93.69 185 GLY A O 1
ATOM 1470 N N . ASP A 1 186 ? 6.742 6.625 -7.487 1.00 91.50 186 ASP A N 1
ATOM 1471 C CA . ASP A 1 186 ? 7.710 7.134 -6.509 1.00 91.50 186 ASP A CA 1
ATOM 1472 C C . ASP A 1 186 ? 8.104 6.111 -5.435 1.00 91.50 186 ASP A C 1
ATOM 1474 O O . ASP A 1 186 ? 9.091 6.332 -4.730 1.00 91.50 186 ASP A O 1
ATOM 1478 N N . ASP A 1 187 ? 7.387 4.986 -5.316 1.00 92.81 187 ASP A N 1
ATOM 1479 C CA . ASP A 1 187 ? 7.533 4.106 -4.153 1.00 92.81 187 ASP A CA 1
ATOM 1480 C C . ASP A 1 187 ? 7.915 2.651 -4.446 1.00 92.81 187 ASP A C 1
ATOM 1482 O O . ASP A 1 187 ? 8.916 2.179 -3.893 1.00 92.81 187 ASP A O 1
ATOM 1486 N N . ILE A 1 188 ? 7.126 1.942 -5.262 1.00 95.44 188 ILE A N 1
ATOM 1487 C CA . ILE A 1 188 ? 7.266 0.496 -5.486 1.00 95.44 188 ILE A CA 1
ATOM 1488 C C . ILE A 1 188 ? 7.295 0.176 -6.983 1.00 95.44 188 ILE A C 1
ATOM 1490 O O . ILE A 1 188 ? 6.375 0.518 -7.734 1.00 95.44 188 ILE A O 1
ATOM 1494 N N . ALA A 1 189 ? 8.317 -0.577 -7.390 1.00 97.38 189 ALA A N 1
ATOM 1495 C CA . ALA A 1 189 ? 8.510 -1.027 -8.759 1.00 97.38 189 ALA A CA 1
ATOM 1496 C C . ALA A 1 189 ? 8.588 -2.554 -8.840 1.00 97.38 189 ALA A C 1
ATOM 1498 O O . ALA A 1 189 ? 9.288 -3.194 -8.053 1.00 97.38 189 ALA A O 1
ATOM 1499 N N . TYR A 1 190 ? 7.916 -3.141 -9.831 1.00 98.19 190 TYR A N 1
ATOM 1500 C CA . TYR A 1 190 ? 8.183 -4.520 -10.249 1.00 98.19 190 TYR A CA 1
ATOM 1501 C C . TYR A 1 190 ? 9.044 -4.509 -11.499 1.00 98.19 190 TYR A C 1
ATOM 1503 O O . TYR A 1 190 ? 8.708 -3.823 -12.464 1.00 98.19 190 TYR A O 1
ATOM 1511 N N . LEU A 1 191 ? 10.130 -5.281 -11.488 1.00 98.06 191 LEU A N 1
ATOM 1512 C CA . LEU A 1 191 ? 11.077 -5.369 -12.588 1.00 98.06 191 LEU A CA 1
ATOM 1513 C C . LEU A 1 191 ? 11.153 -6.801 -13.108 1.00 98.06 191 LEU A C 1
ATOM 1515 O O . LEU A 1 191 ? 11.310 -7.747 -12.337 1.00 98.06 191 LEU A O 1
ATOM 1519 N N . ARG A 1 192 ? 11.069 -6.962 -14.428 1.00 97.25 192 ARG A N 1
ATOM 1520 C CA . ARG A 1 192 ? 11.199 -8.253 -15.115 1.00 97.25 192 ARG A CA 1
ATOM 1521 C C . ARG A 1 192 ? 12.169 -8.124 -16.271 1.00 97.25 192 ARG A C 1
ATOM 1523 O O . ARG A 1 192 ? 12.190 -7.099 -16.950 1.00 97.25 192 ARG A O 1
ATOM 1530 N N . ASN A 1 193 ? 12.938 -9.177 -16.516 1.00 96.38 193 ASN A N 1
ATOM 1531 C CA . ASN A 1 193 ? 13.677 -9.309 -17.761 1.00 96.38 193 ASN A CA 1
ATOM 1532 C C . ASN A 1 193 ? 12.711 -9.784 -18.854 1.00 96.38 193 ASN A C 1
ATOM 1534 O O . ASN A 1 193 ? 12.125 -10.859 -18.740 1.00 96.38 193 ASN A O 1
ATOM 1538 N N . ILE A 1 194 ? 12.533 -8.968 -19.889 1.00 95.56 194 ILE A N 1
ATOM 1539 C CA . ILE A 1 194 ? 11.757 -9.297 -21.081 1.00 95.56 194 ILE A CA 1
ATOM 1540 C C . ILE A 1 194 ? 12.724 -9.235 -22.259 1.00 95.56 194 ILE A C 1
ATOM 1542 O O . ILE A 1 194 ? 13.166 -8.152 -22.645 1.00 95.56 194 ILE A O 1
ATOM 1546 N N . GLU A 1 195 ? 13.075 -10.406 -22.792 1.00 95.19 195 GLU A N 1
ATOM 1547 C CA . GLU A 1 195 ? 13.938 -10.548 -23.976 1.00 95.19 195 GLU A CA 1
ATOM 1548 C C . GLU A 1 195 ? 15.289 -9.821 -23.832 1.00 95.19 195 GLU A C 1
ATOM 1550 O O . GLU A 1 195 ? 15.724 -9.076 -24.707 1.00 95.19 195 GLU A O 1
ATOM 1555 N N . GLY A 1 196 ? 15.943 -9.982 -22.678 1.00 95.56 196 GLY A N 1
ATOM 1556 C CA . GLY A 1 196 ? 17.237 -9.360 -22.380 1.00 95.56 196 GLY A CA 1
ATOM 1557 C C . GLY A 1 196 ? 17.148 -7.912 -21.897 1.00 95.56 196 GLY A C 1
ATOM 1558 O O . GLY A 1 196 ? 18.169 -7.331 -21.539 1.00 95.56 196 GLY A O 1
ATOM 1559 N N . ASN A 1 197 ? 15.946 -7.331 -21.837 1.00 95.25 197 ASN A N 1
ATOM 1560 C CA . ASN A 1 197 ? 15.726 -5.957 -21.405 1.00 95.25 197 ASN A CA 1
ATOM 1561 C C . ASN A 1 197 ? 14.977 -5.927 -20.074 1.00 95.25 197 ASN A C 1
ATOM 1563 O O . ASN A 1 197 ? 13.869 -6.453 -19.959 1.00 95.25 197 ASN A O 1
ATOM 1567 N N . VAL A 1 198 ? 15.542 -5.259 -19.069 1.00 95.94 198 VAL A N 1
ATOM 1568 C CA . VAL A 1 198 ? 14.826 -5.019 -17.812 1.00 95.94 198 VAL A CA 1
ATOM 1569 C C . VAL A 1 198 ? 13.714 -4.003 -18.064 1.00 95.94 198 VAL A C 1
ATOM 1571 O O . VAL A 1 198 ? 13.956 -2.882 -18.509 1.00 95.94 198 VAL A O 1
ATOM 1574 N N . ARG A 1 199 ? 12.478 -4.404 -17.784 1.00 96.94 199 ARG A N 1
ATOM 1575 C CA . ARG A 1 199 ? 11.286 -3.557 -17.839 1.00 96.94 199 ARG A CA 1
ATOM 1576 C C . ARG A 1 199 ? 10.760 -3.370 -16.425 1.00 96.94 199 ARG A C 1
ATOM 1578 O O . ARG A 1 199 ? 10.734 -4.332 -15.661 1.00 96.94 199 ARG A O 1
ATOM 1585 N N . ALA A 1 200 ? 10.341 -2.152 -16.097 1.00 97.38 200 ALA A N 1
ATOM 1586 C CA . ALA A 1 200 ? 9.800 -1.798 -14.792 1.00 97.38 200 ALA A CA 1
ATOM 1587 C C . ALA A 1 200 ? 8.370 -1.269 -14.928 1.00 97.38 200 ALA A C 1
ATOM 1589 O O . ALA A 1 200 ? 8.055 -0.571 -15.893 1.00 97.38 200 ALA A O 1
ATOM 1590 N N . VAL A 1 201 ? 7.522 -1.565 -13.946 1.00 97.44 201 VAL A N 1
ATOM 1591 C CA . VAL A 1 201 ? 6.196 -0.951 -13.813 1.00 97.44 201 VAL A CA 1
ATOM 1592 C C . VAL A 1 201 ? 6.019 -0.367 -12.420 1.00 97.44 201 VAL A C 1
ATOM 1594 O O . VAL A 1 201 ? 6.526 -0.925 -11.445 1.00 97.44 201 VAL A O 1
ATOM 1597 N N . ASN A 1 202 ? 5.250 0.718 -12.327 1.00 97.38 202 ASN A N 1
ATOM 1598 C CA . ASN A 1 202 ? 4.700 1.158 -11.052 1.00 97.38 202 ASN A CA 1
ATOM 1599 C C . ASN A 1 202 ? 3.597 0.185 -10.623 1.00 97.38 202 ASN A C 1
ATOM 1601 O O . ASN A 1 202 ? 2.655 -0.089 -11.376 1.00 97.38 202 ASN A O 1
ATOM 1605 N N . VAL A 1 203 ? 3.731 -0.334 -9.409 1.00 97.00 203 VAL A N 1
ATOM 1606 C CA . VAL A 1 203 ? 2.744 -1.218 -8.788 1.00 97.00 203 VAL A CA 1
ATOM 1607 C C . VAL A 1 203 ? 1.455 -0.467 -8.445 1.00 97.00 203 VAL A C 1
ATOM 1609 O O . VAL A 1 203 ? 0.353 -1.002 -8.587 1.00 97.00 203 VAL A O 1
ATOM 1612 N N . GLU A 1 204 ? 1.591 0.790 -8.047 1.00 96.69 204 GLU A N 1
ATOM 1613 C CA . GLU A 1 204 ? 0.527 1.665 -7.570 1.00 96.69 204 GLU A CA 1
ATOM 1614 C C . GLU A 1 204 ? -0.099 2.449 -8.742 1.00 96.69 204 GLU A C 1
ATOM 1616 O O . GLU A 1 204 ? 0.375 2.415 -9.888 1.00 96.69 204 GLU A O 1
ATOM 1621 N N . LYS A 1 205 ? -1.213 3.134 -8.480 1.00 95.31 205 LYS A N 1
ATOM 1622 C CA . LYS A 1 205 ? -1.814 4.146 -9.368 1.00 95.31 205 LYS A CA 1
ATOM 1623 C C . LYS A 1 205 ? -2.063 5.492 -8.673 1.00 95.31 205 LYS A C 1
ATOM 1625 O O . LYS A 1 205 ? -2.549 6.414 -9.320 1.00 95.31 205 LYS A O 1
ATOM 1630 N N . GLY A 1 206 ? -1.772 5.582 -7.378 1.00 93.94 206 GLY A N 1
ATOM 1631 C CA . GLY A 1 206 ? -1.893 6.791 -6.569 1.00 93.94 206 GLY A CA 1
ATOM 1632 C C . GLY A 1 206 ? -0.638 7.010 -5.728 1.00 93.94 206 GLY A C 1
ATOM 1633 O O . GLY A 1 206 ? 0.295 6.212 -5.789 1.00 93.94 206 GLY A O 1
ATOM 1634 N N . VAL A 1 207 ? -0.624 8.091 -4.947 1.00 91.38 207 VAL A N 1
ATOM 1635 C CA . VAL A 1 207 ? 0.513 8.482 -4.102 1.00 91.38 207 VAL A CA 1
ATOM 1636 C C . VAL A 1 207 ? 0.098 8.428 -2.636 1.00 91.38 207 VAL A C 1
ATOM 1638 O O . VAL A 1 207 ? -0.913 9.009 -2.246 1.00 91.38 207 VAL A O 1
ATOM 1641 N N . PHE A 1 208 ? 0.903 7.758 -1.810 1.00 91.94 208 PHE A N 1
ATOM 1642 C CA . PHE A 1 208 ? 0.747 7.734 -0.355 1.00 91.94 208 PHE A CA 1
ATOM 1643 C C . PHE A 1 208 ? 2.020 8.267 0.309 1.00 91.94 208 PHE A C 1
ATOM 1645 O O . PHE A 1 208 ? 2.938 7.496 0.614 1.00 91.94 208 PHE A O 1
ATOM 1652 N N . GLY A 1 209 ? 2.068 9.591 0.490 1.00 89.00 209 GLY A N 1
ATOM 1653 C CA . GLY A 1 209 ? 3.245 10.338 0.935 1.00 89.00 209 GLY A CA 1
ATOM 1654 C C . GLY A 1 209 ? 3.055 11.101 2.249 1.00 89.00 209 GLY A C 1
ATOM 1655 O O . GLY A 1 209 ? 1.952 11.225 2.781 1.00 89.00 209 GLY A O 1
ATOM 1656 N N . ILE A 1 210 ? 4.165 11.612 2.781 1.00 89.44 210 ILE A N 1
ATOM 1657 C CA . ILE A 1 210 ? 4.180 12.493 3.953 1.00 89.44 210 ILE A CA 1
ATOM 1658 C C . ILE A 1 210 ? 3.947 13.923 3.465 1.00 89.44 210 ILE A C 1
ATOM 1660 O O . ILE A 1 210 ? 4.701 14.410 2.633 1.00 89.44 210 ILE A O 1
ATOM 1664 N N . ILE A 1 211 ? 2.922 14.590 3.996 1.00 92.00 211 ILE A N 1
ATOM 1665 C CA . ILE A 1 211 ? 2.547 15.946 3.566 1.00 92.00 211 ILE A CA 1
ATOM 1666 C C . ILE A 1 211 ? 3.286 17.062 4.322 1.00 92.00 211 ILE A C 1
ATOM 1668 O O . ILE A 1 211 ? 3.349 18.196 3.862 1.00 92.00 211 ILE A O 1
ATOM 1672 N N . MET A 1 212 ? 3.848 16.762 5.494 1.00 92.44 212 MET A N 1
ATOM 1673 C CA . MET A 1 212 ? 4.605 17.736 6.283 1.00 92.44 212 MET A CA 1
ATOM 1674 C C . MET A 1 212 ? 5.789 18.284 5.472 1.00 92.44 212 MET A C 1
ATOM 1676 O O . MET A 1 212 ? 6.597 17.505 4.978 1.00 92.44 212 MET A O 1
ATOM 1680 N N . GLY A 1 213 ? 5.896 19.611 5.381 1.00 91.62 213 GLY A N 1
ATOM 1681 C CA . GLY A 1 213 ? 6.920 20.321 4.606 1.00 91.62 213 GLY A CA 1
ATOM 1682 C C . GLY A 1 213 ? 6.512 20.680 3.173 1.00 91.62 213 GLY A C 1
ATOM 1683 O O . GLY A 1 213 ? 7.072 21.628 2.629 1.00 91.62 213 GLY A O 1
ATOM 1684 N N . ILE A 1 214 ? 5.509 20.001 2.601 1.00 91.88 214 ILE A N 1
ATOM 1685 C CA . ILE A 1 214 ? 5.061 20.248 1.224 1.00 91.88 214 ILE A CA 1
ATOM 1686 C C . ILE A 1 214 ? 4.508 21.665 1.088 1.00 91.88 214 ILE A C 1
ATOM 1688 O O . ILE A 1 214 ? 3.557 22.042 1.789 1.00 91.88 214 ILE A O 1
ATOM 1692 N N . ASN A 1 215 ? 5.071 22.420 0.147 1.00 93.12 215 ASN A N 1
ATOM 1693 C CA . ASN A 1 215 ? 4.706 23.806 -0.117 1.00 93.12 215 ASN A CA 1
ATOM 1694 C C . ASN A 1 215 ? 4.781 24.157 -1.612 1.00 93.12 215 ASN A C 1
ATOM 1696 O O . ASN A 1 215 ? 5.348 23.431 -2.420 1.00 93.12 215 ASN A O 1
ATOM 1700 N N . SER A 1 216 ? 4.178 25.284 -1.977 1.00 93.19 216 SER A N 1
ATOM 1701 C CA . SER A 1 216 ? 4.078 25.765 -3.361 1.00 93.19 216 SER A CA 1
ATOM 1702 C C . SER A 1 216 ? 5.411 26.114 -4.020 1.00 93.19 216 SER A C 1
ATOM 1704 O O . SER A 1 216 ? 5.451 26.206 -5.242 1.00 93.19 216 SER A O 1
ATOM 1706 N N . ASN A 1 217 ? 6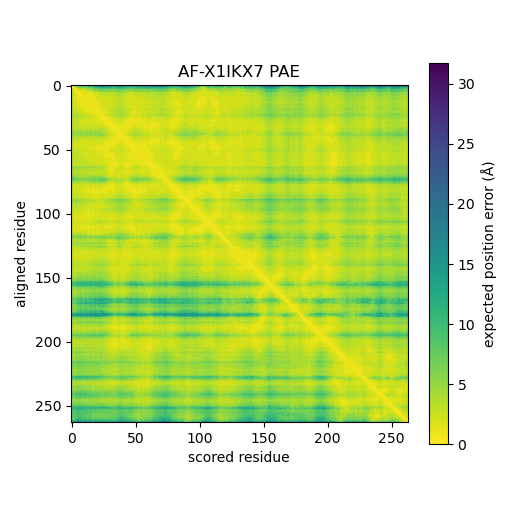.459 26.378 -3.237 1.00 90.62 217 ASN A N 1
ATOM 1707 C CA . ASN A 1 217 ? 7.748 26.824 -3.757 1.00 90.62 217 ASN A CA 1
ATOM 1708 C C . ASN A 1 217 ? 8.672 25.634 -4.019 1.00 90.62 217 ASN A C 1
ATOM 1710 O O . ASN A 1 217 ? 9.265 25.555 -5.090 1.00 90.62 217 ASN A O 1
ATOM 1714 N N . ASP A 1 218 ? 8.772 24.721 -3.051 1.00 87.31 218 ASP A N 1
ATOM 1715 C CA . ASP A 1 218 ? 9.707 23.593 -3.112 1.00 87.31 218 ASP A CA 1
ATOM 1716 C C . ASP A 1 218 ? 9.110 22.363 -3.817 1.00 87.31 218 ASP A C 1
ATOM 1718 O O . ASP A 1 218 ? 9.847 21.585 -4.420 1.00 87.31 218 ASP A O 1
ATOM 1722 N N . ASP A 1 219 ? 7.781 22.194 -3.781 1.00 88.94 219 ASP A N 1
ATOM 1723 C CA . ASP A 1 219 ? 7.083 21.016 -4.311 1.00 88.94 219 ASP A CA 1
ATOM 1724 C C . ASP A 1 219 ? 5.908 21.397 -5.240 1.00 88.94 219 ASP A C 1
ATOM 1726 O O . ASP A 1 219 ? 4.766 20.976 -5.005 1.00 88.94 219 ASP A O 1
ATOM 1730 N N . PRO A 1 220 ? 6.133 22.188 -6.307 1.00 88.38 220 PRO A N 1
ATOM 1731 C CA . PRO A 1 220 ? 5.061 22.761 -7.125 1.00 88.38 220 PRO A CA 1
ATOM 1732 C C . PRO A 1 220 ? 4.128 21.706 -7.741 1.00 88.38 220 PRO A C 1
ATOM 1734 O O . PRO A 1 220 ? 2.911 21.889 -7.722 1.00 88.38 220 PRO A O 1
ATOM 1737 N N . ILE A 1 221 ? 4.659 20.566 -8.203 1.00 88.12 221 ILE A N 1
ATOM 1738 C CA . ILE A 1 221 ? 3.852 19.471 -8.774 1.00 88.12 221 ILE A CA 1
ATOM 1739 C C . ILE A 1 221 ? 2.931 18.837 -7.724 1.00 88.12 221 ILE A C 1
ATOM 1741 O O . ILE A 1 221 ? 1.751 18.587 -7.986 1.00 88.12 221 ILE A O 1
ATOM 1745 N N . ILE A 1 222 ? 3.452 18.566 -6.522 1.00 90.00 222 ILE A N 1
ATOM 1746 C CA . ILE A 1 222 ? 2.653 17.979 -5.436 1.00 90.00 222 ILE A CA 1
ATOM 1747 C C . ILE A 1 222 ? 1.613 18.999 -4.978 1.00 90.00 222 ILE A C 1
ATOM 1749 O O . ILE A 1 222 ? 0.447 18.655 -4.789 1.00 90.00 222 ILE A O 1
ATOM 1753 N N . TRP A 1 223 ? 2.013 20.264 -4.849 1.00 92.06 223 TRP A N 1
ATOM 1754 C CA . TRP A 1 223 ? 1.119 21.355 -4.497 1.00 92.06 223 TRP A CA 1
ATOM 1755 C C . TRP A 1 223 ? -0.043 21.485 -5.485 1.00 92.06 223 TRP A C 1
ATOM 1757 O O . TRP A 1 223 ? -1.195 21.546 -5.057 1.00 92.06 223 TRP A O 1
ATOM 1767 N N . GLU A 1 224 ? 0.221 21.459 -6.792 1.00 91.75 224 GLU A N 1
ATOM 1768 C CA . GLU A 1 224 ? -0.817 21.475 -7.826 1.00 91.75 224 GLU A CA 1
ATOM 1769 C C . GLU A 1 224 ? -1.747 20.257 -7.714 1.00 91.75 224 GLU A C 1
ATOM 1771 O O . GLU A 1 224 ? -2.974 20.393 -7.739 1.00 91.75 224 GLU A O 1
ATOM 1776 N N . ALA A 1 225 ? -1.192 19.057 -7.523 1.00 90.50 225 ALA A N 1
ATOM 1777 C CA . ALA A 1 225 ? -1.990 17.846 -7.348 1.00 90.50 225 ALA A CA 1
ATOM 1778 C C . ALA A 1 225 ? -2.930 17.932 -6.131 1.00 90.50 225 ALA A C 1
ATOM 1780 O O . ALA A 1 225 ? -4.055 17.443 -6.202 1.00 90.50 225 ALA A O 1
ATOM 1781 N N . LEU A 1 226 ? -2.499 18.588 -5.047 1.00 92.62 226 LEU A N 1
ATOM 1782 C CA . LEU A 1 226 ? -3.304 18.808 -3.841 1.00 92.62 226 LEU A CA 1
ATOM 1783 C C . LEU A 1 226 ? -4.406 19.869 -4.009 1.00 92.62 226 LEU A C 1
ATOM 1785 O O . LEU A 1 226 ? -5.359 19.865 -3.233 1.00 92.62 226 LEU A O 1
ATOM 1789 N N . HIS A 1 227 ? -4.284 20.775 -4.986 1.00 91.56 227 HIS A N 1
ATOM 1790 C CA . HIS A 1 227 ? -5.221 21.890 -5.204 1.00 91.56 227 HIS A CA 1
ATOM 1791 C C . HIS A 1 227 ? -6.064 21.749 -6.481 1.00 91.56 227 HIS A C 1
ATOM 1793 O O . HIS A 1 227 ? -6.868 22.625 -6.795 1.00 91.56 227 HIS A O 1
ATOM 1799 N N . THR A 1 228 ? -5.915 20.645 -7.212 1.00 91.88 228 THR A N 1
ATOM 1800 C CA . THR A 1 228 ? -6.776 20.290 -8.347 1.00 91.88 228 THR A CA 1
ATOM 1801 C C . THR A 1 228 ? -7.860 19.309 -7.909 1.00 91.88 228 THR A C 1
ATOM 1803 O O . THR A 1 228 ? -7.721 18.619 -6.901 1.00 91.88 228 THR A O 1
ATOM 1806 N N . GLN A 1 229 ? -8.969 19.244 -8.652 1.00 90.25 229 GLN A N 1
ATOM 1807 C CA . GLN A 1 229 ? -10.081 18.354 -8.317 1.00 90.25 229 GLN A CA 1
ATOM 1808 C C . GLN A 1 229 ? -9.650 16.889 -8.448 1.00 90.25 229 GLN A C 1
ATOM 1810 O O . GLN A 1 229 ? -9.610 16.326 -9.543 1.00 90.25 229 GLN A O 1
ATOM 1815 N N . ARG A 1 230 ? -9.319 16.281 -7.311 1.00 91.38 230 ARG A N 1
ATOM 1816 C CA . ARG A 1 230 ? -8.895 14.889 -7.177 1.00 91.38 230 ARG A CA 1
ATOM 1817 C C . ARG A 1 230 ? -9.436 14.326 -5.876 1.00 91.38 230 ARG A C 1
ATOM 1819 O O . ARG A 1 230 ? -9.752 15.061 -4.943 1.00 91.38 230 ARG A O 1
ATOM 1826 N N . GLU A 1 231 ? -9.522 13.010 -5.817 1.00 93.94 231 GLU A N 1
ATOM 1827 C CA . GLU A 1 231 ? -9.875 12.316 -4.590 1.00 93.94 231 GLU A CA 1
ATOM 1828 C C . GLU A 1 231 ? -8.649 12.232 -3.676 1.00 93.94 231 GLU A C 1
ATOM 1830 O O . GLU A 1 231 ? -7.607 11.703 -4.068 1.00 93.94 231 GLU A O 1
ATOM 1835 N N . ILE A 1 232 ? -8.747 12.819 -2.481 1.00 94.88 232 ILE A N 1
ATOM 1836 C CA . ILE A 1 232 ? -7.631 12.947 -1.541 1.00 94.88 232 ILE A CA 1
ATOM 1837 C C . ILE A 1 232 ? -8.125 12.618 -0.137 1.00 94.88 232 ILE A C 1
ATOM 1839 O O . ILE A 1 232 ? -9.109 13.181 0.341 1.00 94.88 232 ILE A O 1
ATOM 1843 N N . ILE A 1 233 ? -7.392 11.74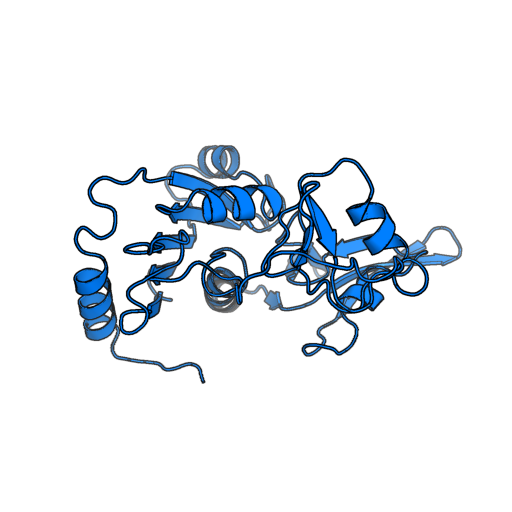3 0.550 1.00 94.56 233 ILE A N 1
ATOM 1844 C CA . ILE A 1 233 ? -7.593 11.464 1.970 1.00 94.56 233 ILE A CA 1
ATOM 1845 C C . ILE A 1 233 ? -6.442 12.091 2.750 1.00 94.56 233 ILE A C 1
ATOM 1847 O O . ILE A 1 233 ? -5.302 11.632 2.685 1.00 94.56 233 ILE A O 1
ATOM 1851 N N . PHE A 1 234 ? -6.750 13.110 3.546 1.00 94.06 234 PHE A N 1
ATOM 1852 C CA . PHE A 1 234 ? -5.806 13.657 4.511 1.00 94.06 234 PHE A CA 1
ATOM 1853 C C . PHE A 1 234 ? -5.908 12.904 5.838 1.00 94.06 234 PHE A C 1
ATOM 1855 O O . PHE A 1 234 ? -6.998 12.697 6.364 1.00 94.06 234 PHE A O 1
ATOM 1862 N N . SER A 1 235 ? -4.768 12.494 6.396 1.00 92.38 235 SER A N 1
ATOM 1863 C CA . SER A 1 235 ? -4.712 11.746 7.658 1.00 92.38 235 SER A CA 1
ATOM 1864 C C . SER A 1 235 ? -3.869 12.491 8.690 1.00 92.38 235 SER A C 1
ATOM 1866 O O . SER A 1 235 ? -2.744 12.885 8.398 1.00 92.38 235 SER A O 1
ATOM 1868 N N . ASN A 1 236 ? -4.397 12.636 9.908 1.00 92.00 236 ASN A N 1
ATOM 1869 C CA . ASN A 1 236 ? -3.708 13.202 11.078 1.00 92.00 236 ASN A CA 1
ATOM 1870 C C . ASN A 1 236 ? -3.201 14.650 10.946 1.00 92.00 236 ASN A C 1
ATOM 1872 O O . ASN A 1 236 ? -2.320 15.049 11.709 1.00 92.00 236 ASN A O 1
ATOM 1876 N N . ILE A 1 237 ? -3.777 15.443 10.045 1.00 94.12 237 ILE A N 1
ATOM 1877 C CA . ILE A 1 237 ? -3.475 16.875 9.917 1.00 94.12 237 ILE A CA 1
ATOM 1878 C C . ILE A 1 237 ? -4.496 17.742 10.663 1.00 94.12 237 ILE A C 1
ATOM 1880 O O . ILE A 1 237 ? -5.480 17.229 11.198 1.00 94.12 237 ILE A O 1
ATOM 1884 N N . LEU A 1 238 ? -4.243 19.050 10.722 1.00 95.38 238 LEU A N 1
ATOM 1885 C CA . LEU A 1 238 ? -5.160 20.008 11.328 1.00 95.38 238 LEU A CA 1
ATOM 1886 C C . LEU A 1 238 ? -6.320 20.286 10.368 1.00 95.38 238 LEU A C 1
ATOM 1888 O O . LEU A 1 238 ? -6.094 20.592 9.197 1.00 95.38 238 LEU A O 1
ATOM 1892 N N . MET A 1 239 ? -7.546 20.203 10.872 1.00 95.25 239 MET A N 1
ATOM 1893 C CA . MET A 1 239 ? -8.764 20.559 10.152 1.00 95.25 239 MET A CA 1
ATOM 1894 C C . MET A 1 239 ? -9.405 21.786 10.805 1.00 95.25 239 MET A C 1
ATOM 1896 O O . MET A 1 239 ? -9.600 21.801 12.020 1.00 95.25 239 MET A O 1
ATOM 1900 N N . THR A 1 240 ? -9.725 22.811 10.019 1.00 94.56 240 THR A N 1
ATOM 1901 C CA . THR A 1 240 ? -10.371 24.036 10.521 1.00 94.56 240 THR A CA 1
ATOM 1902 C C . THR A 1 240 ? -11.887 23.840 10.673 1.00 94.56 240 THR A C 1
ATOM 1904 O O . THR A 1 240 ? -12.440 22.902 10.083 1.00 94.56 240 THR A O 1
ATOM 1907 N N . PRO A 1 241 ? -12.596 24.707 11.423 1.00 93.00 241 PRO A N 1
ATOM 1908 C CA . PRO A 1 241 ? -14.059 24.658 11.532 1.00 93.00 241 PRO A CA 1
ATOM 1909 C C . PRO A 1 241 ? -14.787 24.715 10.177 1.00 93.00 241 PRO A C 1
ATOM 1911 O O . PRO A 1 241 ? -15.819 24.072 9.989 1.00 93.00 241 PRO A O 1
ATOM 1914 N N . GLU A 1 242 ? -14.209 25.405 9.191 1.00 93.69 242 GLU A N 1
ATOM 1915 C CA . GLU A 1 242 ? -14.714 25.527 7.815 1.00 93.69 242 GLU A CA 1
ATOM 1916 C C . GLU A 1 242 ? -14.386 24.301 6.947 1.00 93.69 242 GLU A C 1
ATOM 1918 O O . GLU A 1 242 ? -14.617 24.317 5.738 1.00 93.69 242 GLU A O 1
ATOM 1923 N N . LYS A 1 243 ? -13.854 23.229 7.551 1.00 90.44 243 LYS A N 1
ATOM 1924 C CA . LYS A 1 243 ? -13.377 22.009 6.879 1.00 90.44 243 LYS A CA 1
ATOM 1925 C C . LYS A 1 243 ? -12.191 22.250 5.939 1.00 90.44 243 LYS A C 1
ATOM 1927 O O . LYS A 1 243 ? -11.943 21.451 5.035 1.00 90.44 243 LYS A O 1
ATOM 1932 N N . GLY A 1 244 ? -11.440 23.327 6.163 1.00 92.44 244 GLY A N 1
ATOM 1933 C CA . GLY A 1 244 ? -10.124 23.517 5.566 1.00 92.44 244 GLY A CA 1
ATOM 1934 C C . GLY A 1 244 ? -9.096 22.583 6.201 1.00 92.44 244 GLY A C 1
ATOM 1935 O O . GLY A 1 244 ? -9.313 22.045 7.286 1.00 92.44 244 GLY A O 1
ATOM 1936 N N . VAL A 1 245 ? -7.958 22.401 5.535 1.00 94.62 245 VAL A N 1
ATOM 1937 C CA . VAL A 1 245 ? -6.858 21.572 6.037 1.00 94.62 245 VAL A CA 1
ATOM 1938 C C . VAL A 1 245 ? -5.550 22.350 6.120 1.00 94.62 245 VAL A C 1
ATOM 1940 O O . VAL A 1 245 ? -5.231 23.159 5.246 1.00 94.62 245 VAL A O 1
ATOM 1943 N N . HIS A 1 246 ? -4.770 22.080 7.162 1.00 95.06 246 HIS A N 1
ATOM 1944 C CA . HIS A 1 246 ? -3.464 22.687 7.381 1.00 95.06 246 HIS A CA 1
ATOM 1945 C C . HIS A 1 246 ? -2.454 21.659 7.909 1.00 95.06 246 HIS A C 1
ATOM 1947 O O . HIS A 1 246 ? -2.778 20.780 8.710 1.00 95.06 246 HIS A O 1
ATOM 1953 N N . TRP A 1 247 ? -1.206 21.783 7.465 1.00 95.06 247 TRP A N 1
ATOM 1954 C CA . TRP A 1 247 ? -0.077 20.970 7.908 1.00 95.06 247 TRP A CA 1
ATOM 1955 C C . TRP A 1 247 ? 1.156 21.851 8.095 1.00 95.06 247 TRP A C 1
ATOM 1957 O O . TRP A 1 247 ? 1.273 22.923 7.503 1.00 95.06 247 TRP A O 1
ATOM 1967 N N . ILE A 1 248 ? 2.095 21.375 8.909 1.00 93.88 248 ILE A N 1
ATOM 1968 C CA . ILE A 1 248 ? 3.354 22.074 9.170 1.00 93.88 248 ILE A CA 1
ATOM 1969 C C . ILE A 1 248 ? 4.121 22.231 7.850 1.00 93.88 248 ILE A C 1
ATOM 1971 O O . ILE A 1 248 ? 4.381 21.237 7.171 1.00 93.88 248 ILE A O 1
ATOM 1975 N N . GLY A 1 249 ? 4.481 23.470 7.506 1.00 93.56 249 GLY A N 1
ATOM 1976 C CA . GLY A 1 249 ? 5.202 23.815 6.276 1.00 93.56 249 GLY A CA 1
ATOM 1977 C C . GLY A 1 249 ? 4.318 24.182 5.080 1.00 93.56 249 GLY A C 1
ATOM 1978 O O . GLY A 1 249 ? 4.856 24.526 4.039 1.00 93.56 249 GLY A O 1
ATOM 1979 N N . LYS A 1 250 ? 2.984 24.153 5.200 1.00 95.12 250 LYS A N 1
ATOM 1980 C CA . LYS A 1 250 ? 2.074 24.604 4.133 1.00 95.12 250 LYS A CA 1
ATOM 1981 C C . LYS A 1 250 ? 2.287 26.097 3.821 1.00 95.12 250 LYS A C 1
ATOM 1983 O O . LYS A 1 250 ? 2.412 26.889 4.746 1.00 95.12 250 LYS A O 1
ATOM 1988 N N . SER A 1 251 ? 2.213 26.511 2.549 1.00 92.31 251 SER A N 1
ATOM 1989 C CA . SER A 1 251 ? 2.427 27.920 2.135 1.00 92.31 251 SER A CA 1
ATOM 1990 C C . SER A 1 251 ? 1.441 28.951 2.706 1.00 92.31 251 SER A C 1
ATOM 1992 O O . SER A 1 251 ? 1.662 30.149 2.570 1.00 92.31 251 SER A O 1
ATOM 1994 N N . SER A 1 252 ? 0.322 28.518 3.286 1.00 90.06 252 SER A N 1
ATOM 1995 C CA . SER A 1 252 ? -0.660 29.407 3.919 1.00 90.06 252 SER A CA 1
ATOM 1996 C C . SER A 1 252 ? -0.339 29.590 5.398 1.00 90.06 252 SER A C 1
ATOM 1998 O O . SER A 1 252 ? 0.114 28.635 6.028 1.00 90.06 252 SER A O 1
ATOM 2000 N N . GLU A 1 253 ? -0.674 30.745 5.972 1.00 91.75 253 GLU A N 1
ATOM 2001 C CA . GLU A 1 253 ? -0.554 30.962 7.417 1.00 91.75 253 GLU A CA 1
ATOM 2002 C C . GLU A 1 253 ? -1.286 29.880 8.227 1.00 91.75 253 GLU A C 1
ATOM 2004 O O . GLU A 1 253 ? -2.283 29.293 7.783 1.00 91.75 253 GLU A O 1
ATOM 2009 N N . ALA A 1 254 ? -0.748 29.585 9.412 1.00 92.62 254 ALA A N 1
ATOM 2010 C CA . ALA A 1 254 ? -1.382 28.663 10.340 1.00 92.62 254 ALA A CA 1
ATOM 2011 C C . ALA A 1 254 ? 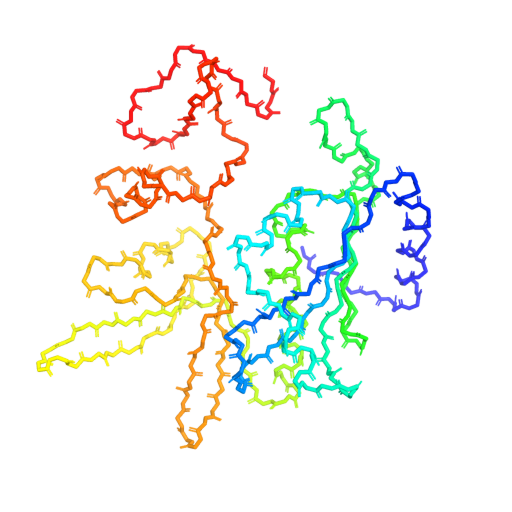-2.728 29.243 10.801 1.00 92.62 254 ALA A C 1
ATOM 2013 O O . ALA A 1 254 ? -2.777 30.411 11.195 1.00 92.62 254 ALA A O 1
ATOM 2014 N N . PRO A 1 255 ? -3.822 28.462 10.760 1.00 93.69 255 PRO A N 1
ATOM 2015 C CA . PRO A 1 255 ? -5.111 28.938 11.236 1.00 93.69 255 PRO A CA 1
ATOM 2016 C C . PRO A 1 255 ? -5.064 29.163 12.759 1.00 93.69 255 PRO A C 1
ATOM 2018 O O . PRO A 1 255 ? -4.305 28.481 13.454 1.00 93.69 255 PRO A O 1
ATOM 2021 N N . PRO A 1 256 ? -5.881 30.085 13.298 1.00 93.69 256 PRO A N 1
ATOM 2022 C CA . PRO A 1 256 ? -5.897 30.389 14.730 1.00 93.69 256 PRO A CA 1
ATOM 2023 C C . PRO A 1 256 ? -6.395 29.214 15.584 1.00 93.69 256 PRO A C 1
ATOM 2025 O O . PRO A 1 256 ? -6.019 29.098 16.747 1.00 93.69 256 PRO A O 1
ATOM 2028 N N . GLU A 1 257 ? -7.225 28.341 15.009 1.00 94.38 257 GLU A N 1
ATOM 2029 C CA . GLU A 1 257 ? -7.770 27.155 15.664 1.00 94.38 257 GLU A CA 1
ATOM 2030 C C . GLU A 1 257 ? -8.042 26.023 14.662 1.00 94.38 257 GLU A C 1
ATOM 2032 O O . GLU A 1 257 ? -8.105 26.221 13.446 1.00 94.38 257 GLU A O 1
ATOM 2037 N N . GLY A 1 258 ? -8.202 24.811 15.187 1.00 93.12 258 GLY A N 1
ATOM 2038 C CA . GLY A 1 258 ? -8.571 23.628 14.423 1.00 93.12 258 GLY A CA 1
ATOM 2039 C C . GLY A 1 258 ? -8.546 22.375 15.291 1.00 93.12 258 GLY A C 1
ATOM 2040 O O . GLY A 1 258 ? -8.147 22.413 16.451 1.00 93.12 258 GLY A O 1
ATOM 2041 N N . TYR A 1 259 ? -8.956 21.255 14.709 1.00 92.00 259 TYR A N 1
ATOM 2042 C CA . TYR A 1 259 ? -8.987 19.945 15.350 1.00 92.00 259 TYR A CA 1
ATOM 2043 C C . TYR A 1 259 ? -8.028 18.984 14.649 1.00 92.00 259 TYR A C 1
ATOM 2045 O O . TYR A 1 259 ? -7.956 18.963 13.418 1.00 92.00 259 TYR A O 1
ATOM 2053 N N . ASN A 1 260 ? -7.295 18.167 15.408 1.00 91.00 260 ASN A N 1
ATOM 2054 C CA . ASN A 1 260 ? -6.429 17.131 14.847 1.00 91.00 260 ASN A CA 1
ATOM 2055 C C . ASN A 1 260 ? -6.545 15.800 15.617 1.00 91.00 260 ASN A C 1
ATOM 2057 O O . ASN A 1 260 ? -7.440 15.577 16.435 1.00 91.00 260 ASN A O 1
ATOM 2061 N N . HIS A 1 261 ? -5.646 14.861 15.323 1.00 84.00 261 HIS A N 1
ATOM 2062 C CA . HIS A 1 261 ? -5.656 13.529 15.928 1.00 84.00 261 HIS A CA 1
ATOM 2063 C C . HIS A 1 261 ? -5.427 13.532 17.454 1.00 84.00 261 HIS A C 1
ATOM 2065 O O . HIS A 1 261 ? -5.877 12.607 18.131 1.00 84.00 261 HIS A O 1
ATOM 2071 N N . SER A 1 262 ? -4.807 14.564 18.020 1.00 83.88 262 SER A N 1
ATOM 2072 C CA . SER A 1 262 ? -4.564 14.703 19.462 1.00 83.88 262 SER A CA 1
ATOM 2073 C C . SER A 1 262 ? -5.760 15.253 20.246 1.00 83.88 262 SER A C 1
ATOM 2075 O O . SER A 1 262 ? -5.757 15.155 21.471 1.00 83.88 262 SER A O 1
ATOM 2077 N N . GLY A 1 263 ? -6.801 15.734 19.558 1.00 78.25 263 GLY A N 1
ATOM 2078 C CA . GLY A 1 263 ? -7.931 16.443 20.167 1.00 78.25 263 GLY A CA 1
ATOM 2079 C C . GLY A 1 263 ? -7.777 17.948 20.048 1.00 78.25 263 GLY A C 1
ATOM 2080 O O . GLY A 1 263 ? -8.510 18.627 20.793 1.00 78.25 263 GLY A O 1
#

InterPro domains:
  IPR008209 Phosphoenolpyruvate carboxykinase, GTP-utilising [PTHR11561] (6-256)
  IPR008210 Phosphoenolpyruvate carboxykinase, N-terminal [G3DSA:3.40.449.10] (2-141)
  IPR008210 Phosphoenolpyruvate carboxykinase, N-terminal [SSF68923] (6-141)
  IPR013035 Phosphoenolpyruvate carboxykinase, C-terminal [G3DSA:3.90.228.20] (142-226)
  IPR035077 Phosphoenolpyruvate carboxykinase, C-terminal P-loop domain [PF00821] (142-263)
  IPR035078 Phosphoenolpyruvate carboxykinase, GTP-utilising, N-terminal [PF17297] (4-137)

Mean predicted aligned error: 4.03 Å

Foldseek 3Di:
DDDDDDPVVVVVLLCVVVVCQQPPADKDWFWFWQFDAPDPRTAIEIEIESDPLLNVVCVQKTHGCPVSDVVVPDPDDHAYEYEYLGDADPVRHQDPVVSFDWDQDLVNNYIYTYNHDDDPSGNCLAPNNLVNVCSVCVVVVKDKDQWFWKWAADPPRDTDIDIDDDPPPPCQVVVLPPPRMGRQGRTIWIWDQDPNDIDIHRRIDHDDDDCAQDECPSNVPVVVVVVDPDDDDDAFFWAAPVRDTDHHNYPDDDDPDTDGPVD